Protein AF-A0A6N6M6N6-F1 (afdb_monomer)

Solvent-accessible surface area (backbone atoms only — not comparable to full-atom values): 15698 Å² total; per-residue (Å²): 110,62,44,38,28,37,41,68,73,50,73,47,96,69,63,76,87,79,34,55,70,65,87,57,41,25,40,33,85,88,80,72,39,62,30,36,56,47,68,86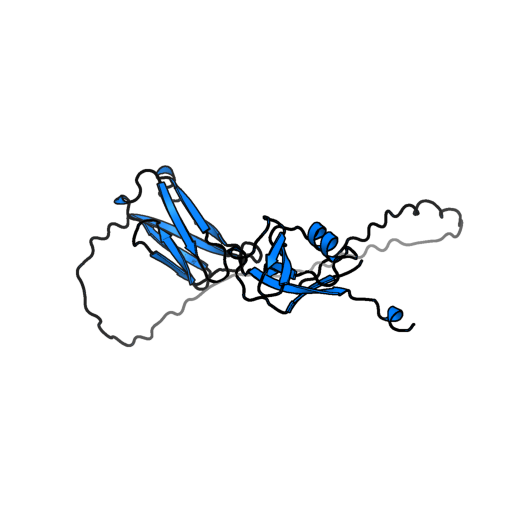,55,52,72,69,56,49,53,52,54,74,65,40,91,84,40,85,78,39,27,31,36,34,34,61,90,62,42,77,43,81,48,70,52,80,68,86,69,78,78,91,79,86,86,85,90,83,85,88,86,82,89,84,87,86,78,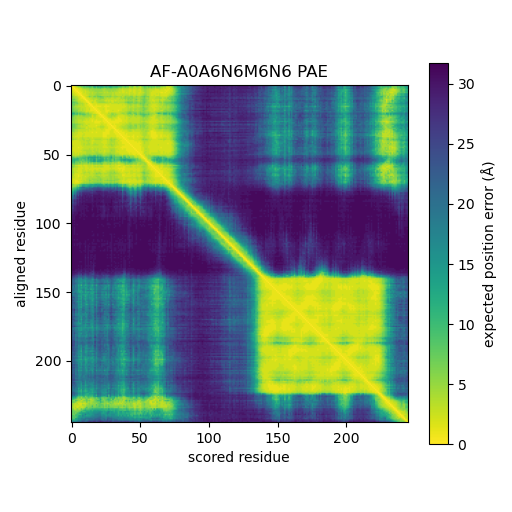90,78,92,78,87,79,77,86,85,86,75,89,87,78,89,84,85,88,83,89,81,88,82,87,80,88,88,89,85,82,92,78,91,77,83,87,72,77,87,71,81,80,60,63,74,40,71,52,42,30,38,30,22,34,63,82,83,64,46,57,41,42,64,26,38,35,32,41,66,100,58,89,50,67,46,49,21,41,80,77,3,38,34,68,46,70,38,40,58,91,68,49,72,66,52,45,42,41,35,37,46,42,92,54,35,49,72,46,76,49,76,48,48,46,86,53,62,76,60,91,63,67,55,72,44,72,39,47,77,49,42,78,47,39,20,33,50,42,75,51,68,75,74,62,80,78,75,74,74,126

pLDDT: mean 76.96, std 21.07, range [28.67, 98.56]

Sequence (245 aa):
MKKYRLKIGTPCNESWEKMTGGELERFCSRCSKSVTDFTGMTDQQIIKMITDERSKNICGKLSNNQLNRVYRRPDNKLSSSAFSKVLPGLLLLGATNELNAQETKTTDQEVVQSVYNHLKESKTDTSKIESDKPSQDTSKYIIEGKIIDSETQEPVGFANIWVKDTDIRNSSDIDGQYKIMIPDSIITDQITIRLAFVGYAPKSITLQASDFPLTSALTIKMTAQVQLLGEVEIIEKKPWWKFWK

Secondary structure (DSSP, 8-state):
--EE-EEEEEE--S-GGGSEE-SSEEEETTTTEEEEE-TT--HHHHHHHTTSTT-TT-EEEEEGGGSSS-EE----------SS------------------------------------------------------EEEEEEEEEEETTT--B-TT-EEEETTSS-EEE--TTSEEEEEEEGGG-SSEEEEEEE-TTB--EEEEEEGGGPSPSS---EEE-B--EEEEEEEE-----GGGS--

Organism: NCBI:txid1803916

Radius of gyration: 30.85 Å; Cα contacts (8 Å, |Δi|>4): 373; chains: 1; bounding box: 88×79×64 Å

Foldseek 3Di:
DWKKFKDFPFFDPDDPVPFDDDPQWTQDPVVRAIEGECDPPDLVVVVVQCPDPVNPWHWYWYAPVRHPDIRDDPPPPPPPDDPPDDDDDDDDDDDDDDDDDDDDDDDDDDDDDDDDDDDDDDDDDDDDDDDDDDDPPLFDAKAKAFEAAPPPRAGDFQKKKAKPPDPFIDTHHPRRIDMTTDGPVPQDFKIKMWIDDPQWDIDIDIDGPVCPNPPDHDYHHIYGHDIIIHIIDMDIDDDPVVVPD

Structure (mmCIF, N/CA/C/O backbone):
data_AF-A0A6N6M6N6-F1
#
_entry.id   AF-A0A6N6M6N6-F1
#
loop_
_atom_site.group_PDB
_atom_site.id
_atom_site.type_symbol
_atom_site.label_atom_id
_atom_site.label_alt_id
_atom_site.label_comp_id
_atom_site.label_asym_id
_atom_site.label_entity_id
_atom_site.label_seq_id
_atom_site.pdbx_PDB_ins_code
_atom_site.Cartn_x
_atom_site.Cartn_y
_atom_site.Cartn_z
_atom_site.occupancy
_atom_site.B_iso_or_equiv
_atom_site.auth_seq_id
_atom_site.auth_comp_id
_atom_site.auth_asym_id
_atom_site.auth_atom_id
_atom_site.pdbx_PDB_model_num
ATOM 1 N N . MET A 1 1 ? 24.878 12.954 -17.314 1.00 69.06 1 MET A N 1
ATOM 2 C CA . MET A 1 1 ? 23.987 12.210 -16.408 1.00 69.06 1 MET A CA 1
ATOM 3 C C . MET A 1 1 ? 23.239 11.177 -17.210 1.00 69.06 1 MET A C 1
ATOM 5 O O . MET A 1 1 ? 22.443 11.546 -18.074 1.00 69.06 1 MET A O 1
ATOM 9 N N . LYS A 1 2 ? 23.512 9.893 -16.964 1.00 79.12 2 LYS A N 1
ATOM 10 C CA . LYS A 1 2 ? 22.724 8.804 -17.556 1.00 79.12 2 LYS A CA 1
ATOM 11 C C . LYS A 1 2 ? 21.314 8.786 -16.951 1.00 79.12 2 LYS A C 1
ATOM 13 O O . LYS A 1 2 ? 21.146 9.031 -15.754 1.00 79.12 2 LYS A O 1
ATOM 18 N N . LYS A 1 3 ? 20.313 8.518 -17.793 1.00 86.25 3 LYS A N 1
ATOM 19 C CA . LYS A 1 3 ? 18.893 8.442 -17.427 1.00 86.25 3 LYS A CA 1
ATOM 20 C C . LYS A 1 3 ? 18.360 7.068 -17.814 1.00 86.25 3 LYS A C 1
ATOM 22 O O . LYS A 1 3 ? 18.509 6.683 -18.974 1.00 86.25 3 LYS A O 1
ATOM 27 N N . TYR A 1 4 ? 17.713 6.397 -16.869 1.00 88.25 4 TYR A N 1
ATOM 28 C CA . TYR A 1 4 ? 17.079 5.094 -17.070 1.00 88.25 4 TYR A CA 1
ATOM 29 C C . TYR A 1 4 ? 15.576 5.203 -16.811 1.00 88.25 4 TYR A C 1
ATOM 31 O O . TYR A 1 4 ? 15.133 6.058 -16.037 1.00 88.25 4 TYR A O 1
ATOM 39 N N . ARG A 1 5 ? 14.794 4.336 -17.451 1.00 88.50 5 ARG A N 1
ATOM 40 C CA . ARG A 1 5 ? 13.391 4.068 -17.112 1.00 88.50 5 ARG A CA 1
ATOM 41 C C . ARG A 1 5 ? 13.200 2.564 -17.044 1.00 88.50 5 ARG A C 1
ATOM 43 O O . ARG A 1 5 ? 13.756 1.870 -17.894 1.00 88.50 5 ARG A O 1
ATOM 50 N N . LEU A 1 6 ? 12.413 2.113 -16.074 1.00 86.44 6 LEU A N 1
ATOM 51 C CA . LEU A 1 6 ? 12.009 0.719 -15.937 1.00 86.44 6 LEU A CA 1
ATOM 52 C C . LEU A 1 6 ? 10.596 0.541 -16.481 1.00 86.44 6 LEU A C 1
ATOM 54 O O . LEU A 1 6 ? 9.714 1.363 -16.213 1.00 86.44 6 LEU A O 1
ATOM 58 N N . LYS A 1 7 ? 10.389 -0.535 -17.228 1.00 87.38 7 LYS A N 1
ATOM 59 C CA . LYS A 1 7 ? 9.074 -1.042 -17.621 1.00 87.38 7 LYS A CA 1
ATOM 60 C C . LYS A 1 7 ? 9.044 -2.546 -17.414 1.00 87.38 7 LYS A C 1
ATOM 62 O O . LYS A 1 7 ? 10.099 -3.166 -17.382 1.00 87.38 7 LYS A O 1
ATOM 67 N N . ILE A 1 8 ? 7.850 -3.119 -17.344 1.00 85.06 8 ILE A N 1
ATOM 68 C CA . ILE A 1 8 ? 7.672 -4.564 -17.472 1.00 85.06 8 ILE A CA 1
ATOM 69 C C . ILE A 1 8 ? 7.293 -4.852 -18.925 1.00 85.06 8 ILE A C 1
ATOM 71 O O . ILE A 1 8 ? 6.249 -4.391 -19.381 1.00 85.06 8 ILE A O 1
ATOM 75 N N . GLY A 1 9 ? 8.171 -5.553 -19.645 1.00 82.88 9 GLY A N 1
ATOM 76 C CA . GLY A 1 9 ? 7.945 -5.976 -21.030 1.00 82.88 9 GLY A CA 1
ATOM 77 C C . GLY A 1 9 ? 7.092 -7.241 -21.091 1.00 82.88 9 GLY A C 1
ATOM 78 O O . GLY A 1 9 ? 6.043 -7.258 -21.731 1.00 82.88 9 GLY A O 1
ATOM 79 N N . THR A 1 10 ? 7.495 -8.286 -20.356 1.00 83.81 10 THR A N 1
ATOM 80 C CA . THR A 1 10 ? 6.725 -9.534 -20.222 1.00 83.81 10 THR A CA 1
ATOM 81 C C . THR A 1 10 ? 6.202 -9.694 -18.784 1.00 83.81 10 THR A C 1
ATOM 83 O O . THR A 1 10 ? 6.985 -10.008 -17.883 1.00 83.81 10 THR A O 1
ATOM 86 N N . PRO A 1 11 ? 4.904 -9.437 -18.514 1.00 85.62 11 PRO A N 1
ATOM 87 C CA . PRO A 1 11 ? 4.332 -9.615 -17.181 1.00 85.62 11 PRO A CA 1
ATOM 88 C C . PRO A 1 11 ? 4.216 -11.100 -16.810 1.00 85.62 11 PRO A C 1
ATOM 90 O O . PRO A 1 11 ? 3.903 -11.948 -17.646 1.00 85.62 11 PRO A O 1
ATOM 93 N N . CYS A 1 12 ? 4.448 -11.410 -15.537 1.00 88.31 12 CYS A N 1
ATOM 94 C CA . CYS A 1 12 ? 4.354 -12.749 -14.967 1.00 88.31 12 CYS A CA 1
ATOM 95 C C . CYS A 1 12 ? 3.199 -12.804 -13.958 1.00 88.31 12 CYS A C 1
ATOM 97 O O . CYS A 1 12 ? 3.264 -12.186 -12.901 1.00 88.31 12 CYS A O 1
ATOM 99 N N . ASN A 1 13 ? 2.157 -13.579 -14.266 1.00 85.81 13 ASN A N 1
ATOM 100 C CA . ASN A 1 13 ? 0.934 -13.667 -13.454 1.00 85.81 13 ASN A CA 1
ATOM 101 C C . ASN A 1 13 ? 1.006 -14.728 -12.330 1.00 85.81 13 ASN A C 1
ATOM 103 O O . ASN A 1 13 ? -0.027 -15.239 -11.902 1.00 85.81 13 ASN A O 1
ATOM 107 N N . GLU A 1 14 ? 2.205 -15.109 -11.877 1.00 87.81 14 GLU A N 1
ATOM 108 C CA . GLU A 1 14 ? 2.380 -16.020 -10.734 1.00 87.81 14 GLU A CA 1
ATOM 109 C C . GLU A 1 14 ? 2.581 -15.236 -9.436 1.00 87.81 14 GLU A C 1
ATOM 111 O O . GLU A 1 14 ? 3.171 -14.161 -9.448 1.00 87.81 14 GLU A O 1
ATOM 116 N N . SER A 1 15 ? 2.131 -15.781 -8.306 1.00 87.62 15 SER A N 1
ATOM 117 C CA . SER A 1 15 ? 2.308 -15.125 -7.004 1.00 87.62 15 SER A CA 1
ATOM 118 C C . SER A 1 15 ? 3.741 -15.298 -6.477 1.00 87.62 15 SER A C 1
ATOM 120 O O . SER A 1 15 ? 4.331 -16.376 -6.571 1.00 87.62 15 SER A O 1
ATOM 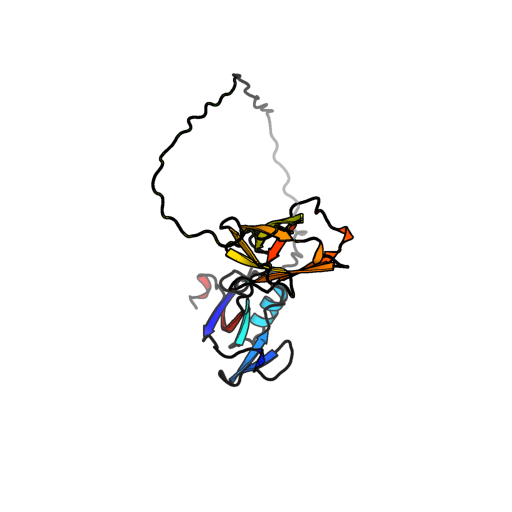122 N N . TRP A 1 16 ? 4.300 -14.231 -5.898 1.00 87.25 16 TRP A N 1
ATOM 123 C CA . TRP A 1 16 ? 5.647 -14.204 -5.304 1.00 87.25 16 TRP A CA 1
ATOM 124 C C . TRP A 1 16 ? 5.796 -15.201 -4.143 1.00 87.25 16 TRP A C 1
ATOM 126 O O . TRP A 1 16 ? 6.846 -15.814 -3.940 1.00 87.25 16 TRP A O 1
ATOM 136 N N . GLU A 1 17 ? 4.708 -15.410 -3.409 1.00 89.62 17 GLU A N 1
ATOM 137 C CA . GLU A 1 17 ? 4.586 -16.314 -2.268 1.00 89.62 17 GLU A CA 1
ATOM 138 C C . GLU A 1 17 ? 4.752 -17.785 -2.677 1.00 89.62 17 GLU A C 1
ATOM 140 O O . GLU A 1 17 ? 5.200 -18.591 -1.866 1.00 89.62 17 GLU A O 1
ATOM 145 N N . LYS A 1 18 ? 4.445 -18.125 -3.937 1.00 90.38 18 LYS A N 1
ATOM 146 C CA . LYS A 1 18 ? 4.604 -19.473 -4.512 1.00 90.38 18 LYS A CA 1
ATOM 147 C C . LYS A 1 18 ? 5.979 -19.718 -5.146 1.00 90.38 18 LYS A C 1
ATOM 149 O O . LYS A 1 18 ? 6.245 -20.829 -5.602 1.00 90.38 18 LYS A O 1
ATOM 154 N N . MET A 1 19 ? 6.834 -18.698 -5.227 1.00 92.44 19 MET A N 1
ATOM 155 C CA . MET A 1 19 ? 8.184 -18.814 -5.787 1.00 92.44 19 MET A CA 1
ATOM 156 C C . MET A 1 19 ? 9.166 -19.359 -4.742 1.00 92.44 19 MET A C 1
ATOM 158 O O . MET A 1 19 ? 9.058 -19.048 -3.556 1.00 92.44 19 MET A O 1
ATOM 162 N N . THR A 1 20 ? 10.155 -20.140 -5.176 1.00 93.12 20 THR A N 1
ATOM 163 C CA . THR A 1 20 ? 11.150 -20.764 -4.289 1.00 93.12 20 THR A CA 1
ATOM 164 C C . THR A 1 20 ? 12.423 -19.923 -4.214 1.00 93.12 20 THR A C 1
ATOM 166 O O . THR A 1 20 ? 12.980 -19.538 -5.237 1.00 93.12 20 THR A O 1
ATOM 169 N N . GLY A 1 21 ? 12.920 -19.624 -3.012 1.00 92.81 21 GLY A N 1
ATOM 170 C CA . GLY A 1 21 ? 14.155 -18.854 -2.839 1.00 92.81 21 GLY A CA 1
ATOM 171 C C . GLY A 1 21 ? 14.197 -18.072 -1.532 1.00 92.81 21 GLY A C 1
ATOM 172 O O . GLY A 1 21 ? 13.564 -18.460 -0.552 1.00 92.81 21 GLY A O 1
ATOM 173 N N . GLY A 1 22 ? 14.958 -16.978 -1.528 1.00 89.00 22 GLY A N 1
ATOM 174 C CA . GLY A 1 22 ? 15.124 -16.100 -0.372 1.00 89.00 22 GLY A CA 1
ATOM 175 C C . GLY A 1 22 ? 14.109 -14.956 -0.322 1.00 89.00 22 GLY A C 1
ATOM 176 O O . GLY A 1 22 ? 13.058 -14.975 -0.966 1.00 89.00 22 GLY A O 1
ATOM 177 N N . GLU A 1 23 ? 14.436 -13.927 0.457 1.00 84.56 23 GLU A N 1
ATOM 178 C CA . GLU A 1 23 ? 13.637 -12.697 0.547 1.00 84.56 23 GLU A CA 1
ATOM 179 C C . GLU A 1 23 ? 13.925 -11.727 -0.606 1.00 84.56 23 GLU A C 1
ATOM 181 O O . GLU A 1 23 ? 13.011 -11.087 -1.109 1.00 84.56 23 GLU A O 1
ATOM 186 N N . LEU A 1 24 ? 15.185 -11.644 -1.051 1.00 86.56 24 LEU A N 1
ATOM 187 C CA . LEU A 1 24 ? 15.625 -10.706 -2.091 1.00 86.56 24 LEU A CA 1
ATOM 188 C C . LEU A 1 24 ? 15.471 -11.251 -3.519 1.00 86.56 24 LEU A C 1
ATOM 190 O O . LEU A 1 24 ? 15.292 -10.482 -4.461 1.00 86.56 24 LEU A O 1
ATOM 194 N N . GLU A 1 25 ? 15.571 -12.569 -3.692 1.00 90.81 25 GLU A N 1
ATOM 195 C CA . GLU A 1 25 ? 15.510 -13.237 -4.993 1.00 90.81 25 GLU A CA 1
ATOM 196 C C . GLU A 1 25 ? 14.805 -14.590 -4.861 1.00 90.81 25 GLU A C 1
ATOM 198 O O . GLU A 1 25 ? 15.106 -15.374 -3.953 1.00 90.81 25 GLU A O 1
ATOM 203 N N . ARG A 1 26 ? 13.875 -14.866 -5.781 1.00 93.88 26 ARG A N 1
ATOM 204 C CA . ARG A 1 26 ? 13.149 -16.138 -5.871 1.00 93.88 26 ARG A CA 1
ATOM 205 C C . ARG A 1 26 ? 13.071 -16.631 -7.306 1.00 93.88 26 ARG A C 1
ATOM 207 O O . ARG A 1 26 ? 12.906 -15.845 -8.232 1.00 93.88 26 ARG A O 1
ATOM 214 N N . PHE A 1 27 ? 13.132 -17.940 -7.497 1.00 93.75 27 PHE A N 1
ATOM 215 C CA . PHE A 1 27 ? 12.926 -18.571 -8.790 1.00 93.75 27 PHE A CA 1
ATOM 216 C C . PHE A 1 27 ? 11.430 -18.754 -9.073 1.00 93.75 27 PHE A C 1
ATOM 218 O O . PHE A 1 27 ? 10.704 -19.396 -8.308 1.00 93.75 27 PHE A O 1
ATOM 225 N N . CYS A 1 28 ? 10.964 -18.210 -10.197 1.00 92.94 28 CYS A N 1
ATOM 226 C CA . CYS A 1 28 ? 9.599 -18.406 -10.667 1.00 92.94 28 CYS A CA 1
ATOM 227 C C . CYS A 1 28 ? 9.532 -19.576 -11.654 1.00 92.94 28 CYS A C 1
ATOM 229 O O . CYS A 1 28 ? 10.059 -19.495 -12.762 1.00 92.94 28 CYS A O 1
ATOM 231 N N . SER A 1 29 ? 8.800 -20.632 -11.296 1.00 91.12 29 SER A N 1
ATOM 232 C CA . SER A 1 29 ? 8.591 -21.809 -12.152 1.00 91.12 29 SER A CA 1
ATOM 233 C C . SER A 1 29 ? 7.755 -21.542 -13.412 1.00 91.12 29 SER A C 1
ATOM 235 O O . SER A 1 29 ? 7.821 -22.330 -14.349 1.00 91.12 29 SER A O 1
ATOM 237 N N . ARG A 1 30 ? 6.978 -20.446 -13.471 1.00 90.69 30 ARG A N 1
ATOM 238 C CA . ARG A 1 30 ? 6.154 -20.101 -14.649 1.00 90.69 30 ARG A CA 1
ATOM 239 C C . ARG A 1 30 ? 6.945 -19.452 -15.773 1.00 90.69 30 ARG A C 1
ATOM 241 O O . ARG A 1 30 ? 6.752 -19.817 -16.925 1.00 90.69 30 ARG A O 1
ATOM 248 N N . CYS A 1 31 ? 7.795 -18.477 -15.450 1.00 87.12 31 CYS A N 1
ATOM 249 C CA . CYS A 1 31 ? 8.635 -17.803 -16.442 1.00 87.12 31 CYS A CA 1
ATOM 250 C C . CYS A 1 31 ? 10.064 -18.365 -16.508 1.00 87.12 31 CYS A C 1
ATOM 252 O O . CYS A 1 31 ? 10.836 -17.933 -17.360 1.00 87.12 31 CYS A O 1
ATOM 254 N N . SER A 1 32 ? 10.410 -19.315 -15.630 1.00 90.12 32 SER A N 1
ATOM 255 C CA . SER A 1 32 ? 11.735 -19.943 -15.508 1.00 90.12 32 SER A CA 1
ATOM 256 C C . SER A 1 32 ? 12.881 -18.939 -15.330 1.00 90.12 32 SER A C 1
ATOM 258 O O . SER A 1 32 ? 13.989 -19.149 -15.823 1.00 90.12 32 SER A O 1
ATOM 260 N N . LYS A 1 33 ? 12.616 -17.832 -14.624 1.00 88.94 33 LYS A N 1
ATOM 261 C CA . LYS A 1 33 ? 13.586 -16.768 -14.322 1.00 88.94 33 LYS A CA 1
ATOM 262 C C . LYS A 1 33 ? 13.716 -16.571 -12.811 1.00 88.94 33 LYS A C 1
ATOM 264 O O . LYS A 1 33 ? 12.730 -16.682 -12.077 1.00 88.94 33 LYS A O 1
ATOM 269 N N . SER A 1 34 ? 14.918 -16.205 -12.370 1.00 89.75 34 SER A N 1
ATOM 270 C CA . SER A 1 34 ? 15.114 -15.528 -11.086 1.00 89.75 34 SER A CA 1
ATOM 271 C C . SER A 1 34 ? 14.411 -14.176 -11.109 1.00 89.75 34 SER A C 1
ATOM 273 O O . SER A 1 34 ? 14.604 -13.388 -12.037 1.00 89.75 34 SER A O 1
ATOM 275 N N . VAL A 1 35 ? 13.607 -13.915 -10.085 1.00 92.25 35 VAL A N 1
ATOM 276 C CA . VAL A 1 35 ? 12.866 -12.676 -9.873 1.00 92.25 35 VAL A CA 1
ATOM 277 C C . VAL A 1 35 ? 13.453 -11.970 -8.654 1.00 92.25 35 VAL A C 1
ATOM 279 O O . VAL A 1 35 ? 13.435 -12.515 -7.551 1.00 92.25 35 VAL A O 1
ATOM 282 N N . THR A 1 36 ? 13.980 -10.762 -8.847 1.00 91.62 36 THR A N 1
ATOM 283 C CA . THR A 1 36 ? 14.539 -9.926 -7.772 1.00 91.62 36 THR A CA 1
ATOM 284 C C . THR A 1 36 ? 13.467 -9.003 -7.192 1.00 91.62 36 THR A C 1
ATOM 286 O O . THR A 1 36 ? 12.700 -8.397 -7.944 1.00 91.62 36 THR A O 1
ATOM 289 N N . ASP A 1 37 ? 13.417 -8.848 -5.867 1.00 91.69 37 ASP A N 1
ATOM 290 C CA . ASP A 1 37 ? 12.518 -7.891 -5.219 1.00 91.69 37 ASP A CA 1
ATOM 291 C C . ASP A 1 37 ? 13.118 -6.484 -5.185 1.00 91.69 37 ASP A C 1
ATOM 293 O O . ASP A 1 37 ? 14.066 -6.205 -4.452 1.00 91.69 37 ASP A O 1
ATOM 297 N N . PHE A 1 38 ? 12.546 -5.577 -5.977 1.00 90.44 38 PHE A N 1
ATOM 298 C CA . PHE A 1 38 ? 12.936 -4.171 -5.998 1.00 90.44 38 PHE A CA 1
ATOM 299 C C . PHE A 1 38 ? 12.113 -3.315 -5.034 1.00 90.44 38 PHE A C 1
ATOM 301 O O . PHE A 1 38 ? 12.510 -2.182 -4.777 1.00 90.44 38 PHE A O 1
ATOM 308 N N . THR A 1 39 ? 10.998 -3.809 -4.481 1.00 87.19 39 THR A N 1
ATOM 309 C CA . THR A 1 39 ? 9.992 -2.963 -3.799 1.00 87.19 39 THR A CA 1
ATOM 310 C C . THR A 1 39 ? 10.529 -2.185 -2.592 1.00 87.19 39 THR A C 1
ATOM 312 O O . THR A 1 39 ? 10.061 -1.081 -2.334 1.00 87.19 39 THR A O 1
ATOM 315 N N . GLY A 1 40 ? 11.555 -2.699 -1.902 1.00 85.19 40 GLY A N 1
ATOM 316 C CA . GLY A 1 40 ? 12.249 -2.007 -0.805 1.00 85.19 40 GLY A CA 1
ATOM 317 C C . GLY A 1 40 ? 13.538 -1.259 -1.187 1.00 85.19 40 GLY A C 1
ATOM 318 O O . GLY A 1 40 ? 14.218 -0.738 -0.306 1.00 85.19 40 GLY A O 1
ATOM 319 N N . MET A 1 41 ? 13.934 -1.229 -2.465 1.00 88.50 41 MET A N 1
ATOM 320 C CA . MET A 1 41 ? 15.216 -0.651 -2.891 1.00 88.50 41 MET A CA 1
ATOM 321 C C . MET A 1 41 ? 15.154 0.862 -3.144 1.00 88.50 41 MET A C 1
ATOM 323 O O . MET A 1 41 ? 14.247 1.381 -3.793 1.00 88.50 41 MET A O 1
ATOM 327 N N . THR A 1 42 ? 16.213 1.563 -2.734 1.00 89.06 42 THR A N 1
ATOM 328 C CA . THR A 1 42 ? 16.463 2.963 -3.113 1.00 89.06 42 THR A CA 1
ATOM 329 C C . THR A 1 42 ? 16.830 3.101 -4.594 1.00 89.06 42 THR A C 1
ATOM 331 O O . THR A 1 42 ? 17.410 2.195 -5.195 1.00 89.06 42 THR A O 1
ATOM 334 N N . ASP A 1 43 ? 16.619 4.289 -5.170 1.00 87.88 43 ASP A N 1
ATOM 335 C CA . ASP A 1 43 ? 17.042 4.626 -6.539 1.00 87.88 43 ASP A CA 1
ATOM 336 C C . ASP A 1 43 ? 18.509 4.275 -6.831 1.00 87.88 43 ASP A C 1
ATOM 338 O O . ASP A 1 43 ? 18.828 3.831 -7.932 1.00 87.88 43 ASP A O 1
ATOM 342 N N . GLN A 1 44 ? 19.412 4.444 -5.859 1.00 87.88 44 GLN A N 1
ATOM 343 C CA . GLN A 1 44 ? 20.829 4.116 -6.027 1.00 87.88 44 GLN A CA 1
ATOM 344 C C . GLN A 1 44 ? 21.070 2.603 -6.114 1.00 87.88 44 GLN A C 1
ATOM 346 O O . GLN A 1 44 ? 21.860 2.163 -6.952 1.00 87.88 44 GLN A O 1
ATOM 351 N N . GLN A 1 45 ? 20.378 1.806 -5.293 1.00 90.00 45 GLN A N 1
ATOM 352 C CA . GLN A 1 45 ? 20.435 0.341 -5.344 1.00 90.00 45 GLN A CA 1
ATOM 353 C C . GLN A 1 45 ? 19.822 -0.185 -6.647 1.00 90.00 45 GLN A C 1
ATOM 355 O O . GLN A 1 45 ? 20.462 -0.980 -7.331 1.00 90.00 45 GLN A O 1
ATOM 360 N N . ILE A 1 46 ? 18.657 0.336 -7.047 1.00 90.75 46 ILE A N 1
ATOM 361 C CA . ILE A 1 46 ? 18.006 0.007 -8.324 1.00 90.75 46 ILE A CA 1
ATOM 362 C C . ILE A 1 46 ? 18.954 0.311 -9.492 1.00 90.75 46 ILE A C 1
ATOM 364 O O . ILE A 1 46 ? 19.244 -0.577 -10.290 1.00 90.75 46 ILE A O 1
ATOM 368 N N . ILE A 1 47 ? 19.515 1.528 -9.559 1.00 89.75 47 ILE A N 1
ATOM 369 C CA . ILE A 1 47 ? 20.491 1.917 -10.591 1.00 89.75 47 ILE A CA 1
ATOM 370 C C . ILE A 1 47 ? 21.713 0.988 -10.585 1.00 89.75 47 ILE A C 1
ATOM 372 O O . ILE A 1 47 ? 22.220 0.657 -11.655 1.00 89.75 47 ILE A O 1
ATOM 376 N N . LYS A 1 48 ? 22.209 0.571 -9.413 1.00 89.44 48 LYS A N 1
ATOM 377 C CA . LYS A 1 48 ? 23.342 -0.358 -9.310 1.00 89.44 48 LYS A CA 1
ATOM 378 C C . LYS A 1 48 ? 23.000 -1.720 -9.924 1.00 89.44 48 LYS A C 1
ATOM 380 O O . LYS A 1 48 ? 23.778 -2.192 -10.743 1.00 89.44 48 LYS A O 1
ATOM 385 N N . MET A 1 49 ? 21.841 -2.296 -9.594 1.00 88.50 49 MET A N 1
ATOM 386 C CA . MET A 1 49 ? 21.402 -3.594 -10.128 1.00 88.50 49 MET A CA 1
ATOM 387 C C . MET A 1 49 ? 21.191 -3.559 -11.650 1.00 88.50 49 MET A C 1
ATOM 389 O O . MET A 1 49 ? 21.737 -4.392 -12.365 1.00 88.50 49 MET A O 1
ATOM 393 N N . ILE A 1 50 ? 20.466 -2.562 -12.170 1.00 86.88 50 ILE A N 1
ATOM 394 C CA . ILE A 1 50 ? 20.139 -2.455 -13.610 1.00 86.88 50 ILE A CA 1
ATOM 395 C C . ILE A 1 50 ? 21.311 -1.980 -14.489 1.00 86.88 50 ILE A C 1
ATOM 397 O O . ILE A 1 50 ? 21.138 -1.786 -15.691 1.00 86.88 50 ILE A O 1
ATOM 401 N N . THR A 1 51 ? 22.477 -1.696 -13.897 1.00 85.12 51 THR A N 1
ATOM 402 C CA . THR A 1 51 ? 23.697 -1.320 -14.636 1.00 85.12 51 THR A CA 1
ATOM 403 C C . THR A 1 51 ? 24.852 -2.301 -14.446 1.00 85.12 51 THR A C 1
ATOM 405 O O . THR A 1 51 ? 25.944 -2.036 -14.946 1.00 85.12 51 THR A O 1
ATOM 408 N N . ASP A 1 52 ? 24.624 -3.428 -13.766 1.00 82.06 52 ASP A N 1
ATOM 409 C CA . ASP A 1 52 ? 25.527 -4.580 -13.796 1.00 82.06 52 ASP A CA 1
ATOM 410 C C . ASP A 1 52 ? 25.459 -5.230 -15.188 1.00 82.06 52 ASP A C 1
ATOM 412 O O . ASP A 1 52 ? 24.378 -5.418 -15.736 1.00 82.06 52 ASP A O 1
ATOM 416 N N . GLU A 1 53 ? 26.586 -5.596 -15.795 1.00 70.62 53 GLU A N 1
ATOM 417 C CA . GLU A 1 53 ? 26.586 -6.153 -17.159 1.00 70.62 53 GLU A CA 1
ATOM 418 C C . GLU A 1 53 ? 25.878 -7.518 -17.263 1.00 70.62 53 GLU A C 1
ATOM 420 O O . GLU A 1 53 ? 25.484 -7.936 -18.358 1.00 70.62 53 GLU A O 1
ATOM 425 N N . ARG A 1 54 ? 25.653 -8.181 -16.119 1.00 70.38 54 ARG A N 1
ATOM 426 C CA . ARG A 1 54 ? 24.857 -9.410 -15.985 1.00 70.38 54 ARG A CA 1
ATOM 427 C C . ARG A 1 54 ? 23.344 -9.158 -16.040 1.00 70.38 54 ARG A C 1
ATOM 429 O O . ARG A 1 54 ? 22.584 -10.104 -16.216 1.00 70.38 54 ARG A O 1
ATOM 436 N N . SER A 1 55 ? 22.883 -7.907 -15.953 1.00 66.94 55 SER A N 1
ATOM 437 C CA . SER A 1 55 ? 21.466 -7.538 -15.804 1.00 66.94 55 SER A CA 1
ATOM 438 C C . SER A 1 55 ? 20.608 -7.642 -17.077 1.00 66.94 55 SER A C 1
ATOM 440 O O . SER A 1 55 ? 19.506 -7.093 -17.111 1.00 66.94 55 SER A O 1
ATOM 442 N N . LYS A 1 56 ? 21.097 -8.272 -18.155 1.00 65.06 56 LYS A N 1
ATOM 443 C CA . LYS A 1 56 ? 20.519 -8.115 -19.506 1.00 65.06 56 LYS A CA 1
ATOM 444 C C . LYS A 1 56 ? 19.074 -8.603 -19.673 1.00 65.06 56 LYS A C 1
ATOM 446 O O . LYS A 1 56 ? 18.434 -8.127 -20.598 1.00 65.06 56 LYS A O 1
ATOM 451 N N . ASN A 1 57 ? 18.575 -9.484 -18.800 1.00 71.88 57 ASN A N 1
ATOM 452 C CA . ASN A 1 57 ? 17.183 -9.963 -18.780 1.00 71.88 57 ASN A CA 1
ATOM 453 C C . ASN A 1 57 ? 16.687 -10.172 -17.329 1.00 71.88 57 ASN A C 1
ATOM 455 O O . ASN A 1 57 ? 16.293 -11.277 -16.951 1.00 71.88 57 ASN A O 1
ATOM 459 N N . ILE A 1 58 ? 16.776 -9.147 -16.470 1.00 82.88 58 ILE A N 1
ATOM 460 C CA . ILE A 1 58 ? 16.271 -9.241 -15.085 1.00 82.88 58 ILE A CA 1
ATOM 461 C C . ILE A 1 58 ? 14.745 -9.402 -15.085 1.00 82.88 58 ILE A C 1
ATOM 463 O O . ILE A 1 58 ? 14.035 -8.595 -15.681 1.00 82.88 58 ILE A O 1
ATOM 467 N N . CYS A 1 59 ? 14.231 -10.388 -14.346 1.00 89.00 59 CYS A N 1
ATOM 468 C CA . CYS A 1 59 ? 12.838 -10.401 -13.905 1.00 89.00 59 CYS A CA 1
ATOM 469 C C . CYS A 1 59 ? 12.752 -9.720 -12.532 1.00 89.00 59 CYS A C 1
ATOM 471 O O . CYS A 1 59 ? 13.613 -9.933 -11.677 1.00 89.00 59 CYS A O 1
ATOM 473 N N . GLY A 1 60 ? 11.743 -8.882 -12.312 1.00 89.50 60 GLY A N 1
ATOM 474 C CA . GLY A 1 60 ? 11.623 -8.086 -11.095 1.00 89.50 60 GLY A CA 1
ATOM 475 C C . GLY A 1 60 ? 10.218 -8.079 -10.514 1.00 89.50 60 GLY A C 1
ATOM 476 O O . GLY A 1 60 ? 9.233 -8.129 -11.248 1.00 89.50 60 GLY A O 1
ATOM 477 N N . LYS A 1 61 ? 10.149 -7.966 -9.188 1.00 90.75 61 LYS A N 1
ATOM 478 C CA . LYS A 1 61 ? 8.973 -7.540 -8.427 1.00 90.75 61 LYS A CA 1
ATOM 479 C C . LYS A 1 61 ? 9.131 -6.051 -8.139 1.00 90.75 61 LYS A C 1
ATOM 481 O O . LYS A 1 61 ? 10.024 -5.670 -7.384 1.00 90.75 61 LYS A O 1
ATOM 486 N N . LEU A 1 62 ? 8.307 -5.215 -8.766 1.00 89.62 62 LEU A N 1
ATOM 487 C CA . LEU A 1 62 ? 8.361 -3.755 -8.641 1.00 89.62 62 LEU A CA 1
ATOM 488 C C . LEU A 1 62 ? 7.030 -3.204 -8.142 1.00 89.62 62 LEU A C 1
ATOM 490 O O . LEU A 1 62 ? 5.971 -3.766 -8.416 1.00 89.62 62 LEU A O 1
ATOM 494 N N . SER A 1 63 ? 7.077 -2.075 -7.444 1.00 85.69 63 SER A N 1
ATOM 495 C CA . SER A 1 63 ? 5.891 -1.281 -7.119 1.00 85.69 63 SER A CA 1
ATOM 496 C C . SER A 1 63 ? 5.567 -0.296 -8.251 1.00 85.69 63 SER A C 1
ATOM 498 O O . SER A 1 63 ? 6.460 0.133 -8.984 1.00 85.69 63 SER A O 1
ATOM 500 N N . ASN A 1 64 ? 4.299 0.102 -8.406 1.00 79.62 64 ASN A N 1
ATOM 501 C CA . ASN A 1 64 ? 3.880 1.043 -9.462 1.00 79.62 64 ASN A CA 1
ATOM 502 C C . ASN A 1 64 ? 4.718 2.337 -9.508 1.00 79.62 64 ASN A C 1
ATOM 504 O O . ASN A 1 64 ? 5.098 2.783 -10.590 1.00 79.62 64 ASN A O 1
ATOM 508 N N . ASN A 1 65 ? 5.068 2.901 -8.348 1.00 79.75 65 ASN A N 1
ATOM 509 C CA . ASN A 1 65 ? 5.915 4.093 -8.228 1.00 79.75 65 ASN A CA 1
ATOM 510 C C . ASN A 1 65 ? 7.360 3.900 -8.750 1.00 79.75 65 ASN A C 1
ATOM 512 O O . ASN A 1 65 ? 8.074 4.881 -8.942 1.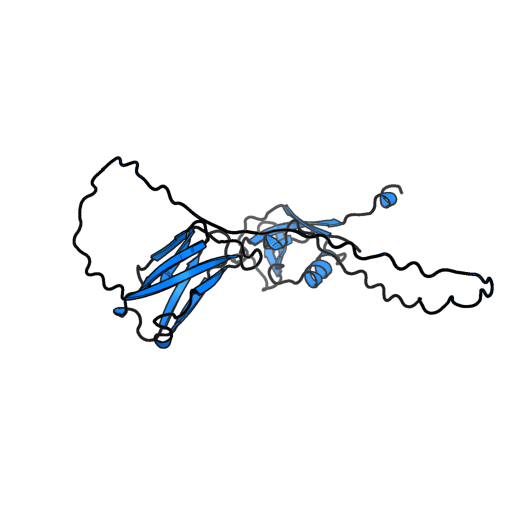00 79.75 65 ASN A O 1
ATOM 516 N N . GLN A 1 66 ? 7.822 2.670 -8.999 1.00 85.69 66 GLN A N 1
ATOM 517 C CA . GLN A 1 66 ? 9.136 2.365 -9.587 1.00 85.69 66 GLN A CA 1
ATOM 518 C C . GLN A 1 66 ? 9.092 2.273 -11.122 1.00 85.69 66 GLN A C 1
ATOM 520 O O . GLN A 1 66 ? 10.123 2.369 -11.792 1.00 85.69 66 GLN A O 1
ATOM 525 N N . LEU A 1 67 ? 7.906 2.123 -11.710 1.00 85.75 67 LEU A N 1
ATOM 526 C CA . LEU A 1 67 ? 7.734 1.940 -13.148 1.00 85.75 67 LEU A CA 1
ATOM 527 C C . LEU A 1 67 ? 7.543 3.275 -13.874 1.00 85.75 67 LEU A C 1
ATOM 529 O O . LEU A 1 67 ? 7.083 4.265 -13.314 1.00 85.75 67 LEU A O 1
ATOM 533 N N . ASN A 1 68 ? 7.925 3.311 -15.152 1.00 83.06 68 ASN A N 1
ATOM 534 C CA . ASN A 1 68 ? 7.785 4.437 -16.088 1.00 83.06 68 ASN A CA 1
ATOM 535 C C . ASN A 1 68 ? 8.452 5.782 -15.692 1.00 83.06 68 ASN A C 1
ATOM 537 O 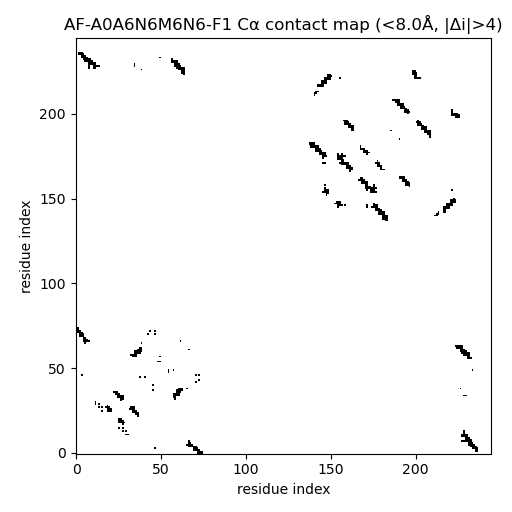O . ASN A 1 68 ? 8.570 6.673 -16.545 1.00 83.06 68 ASN A O 1
ATOM 541 N N . ARG A 1 69 ? 8.978 5.933 -14.468 1.00 85.25 69 ARG A N 1
ATOM 542 C CA . ARG A 1 69 ? 9.697 7.131 -14.002 1.00 85.25 69 ARG A CA 1
ATOM 543 C C . ARG A 1 69 ? 11.175 7.163 -14.402 1.00 85.25 69 ARG A C 1
ATOM 545 O O . ARG A 1 69 ? 11.748 6.182 -14.869 1.00 85.25 69 ARG A O 1
ATOM 552 N N . VAL A 1 70 ? 11.795 8.340 -14.261 1.00 86.31 70 VAL A N 1
ATOM 553 C CA . VAL A 1 70 ? 13.192 8.594 -14.660 1.00 86.31 70 VAL A CA 1
ATOM 554 C C . VAL A 1 70 ? 14.141 8.476 -13.471 1.00 86.31 70 VAL A C 1
ATOM 556 O O . VAL A 1 70 ? 14.217 9.378 -12.637 1.00 86.31 70 VAL A O 1
ATOM 559 N N . TYR A 1 71 ? 14.950 7.424 -13.484 1.00 87.69 71 TYR A N 1
ATOM 560 C CA . TYR A 1 71 ? 16.087 7.246 -12.589 1.00 87.69 71 TYR A CA 1
ATOM 561 C C . TYR A 1 71 ? 17.284 8.056 -13.093 1.00 87.69 71 TYR A C 1
ATOM 563 O O . TYR A 1 71 ? 17.650 7.986 -14.272 1.00 87.69 71 TYR A O 1
ATOM 571 N N . ARG A 1 72 ? 17.907 8.836 -12.203 1.00 86.56 72 ARG A N 1
ATOM 572 C CA . ARG A 1 72 ? 19.088 9.660 -12.505 1.00 86.56 72 ARG A CA 1
ATOM 573 C C . ARG A 1 72 ? 20.287 9.119 -11.737 1.00 86.56 72 ARG A C 1
ATOM 575 O O . ARG A 1 72 ? 20.321 9.219 -10.516 1.00 86.56 72 ARG A O 1
ATOM 582 N N . ARG A 1 73 ? 21.304 8.616 -12.443 1.00 79.25 73 ARG A N 1
ATOM 583 C CA . ARG A 1 73 ? 22.613 8.383 -11.817 1.00 79.25 73 ARG A CA 1
ATOM 584 C C . ARG A 1 73 ? 23.312 9.745 -11.711 1.00 79.25 73 ARG A C 1
ATOM 586 O O . ARG A 1 73 ? 23.481 10.377 -12.761 1.00 79.25 73 ARG A O 1
ATOM 593 N N . PRO A 1 74 ? 23.680 10.230 -10.510 1.00 68.44 74 PRO A N 1
ATOM 594 C CA . PRO A 1 74 ? 24.536 11.403 -10.411 1.00 68.44 74 PRO A CA 1
ATOM 595 C C . PRO A 1 74 ? 25.849 11.088 -11.129 1.00 68.44 74 PRO A C 1
ATOM 597 O O . PRO A 1 74 ? 26.434 10.024 -10.918 1.00 68.44 74 PRO A O 1
ATOM 600 N N . ASP A 1 75 ? 26.291 11.981 -12.016 1.00 67.38 75 ASP A N 1
ATOM 601 C CA . ASP A 1 75 ? 27.627 11.850 -12.589 1.00 67.38 75 ASP A CA 1
ATOM 602 C C . ASP A 1 75 ? 28.613 12.164 -11.462 1.00 67.38 75 ASP A C 1
ATOM 604 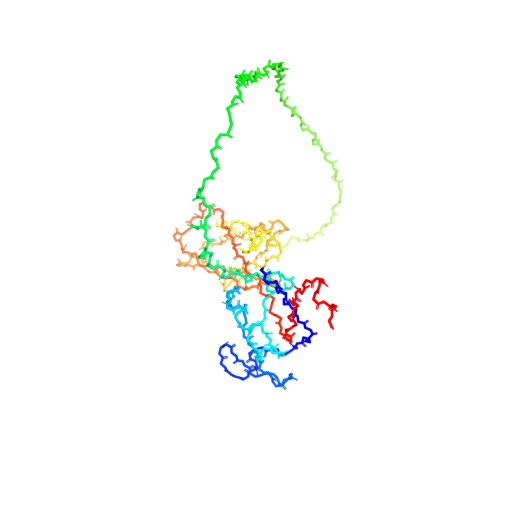O O . ASP A 1 75 ? 28.729 13.316 -11.047 1.00 67.38 75 ASP A O 1
ATOM 608 N N . ASN A 1 76 ? 29.341 11.160 -10.980 1.00 58.78 76 ASN A N 1
ATOM 609 C CA . ASN A 1 76 ? 30.426 11.321 -10.016 1.00 58.78 76 ASN A CA 1
ATOM 610 C C . ASN A 1 76 ? 31.673 11.929 -10.684 1.00 58.78 76 ASN A C 1
ATOM 612 O O . ASN A 1 76 ? 32.772 11.382 -10.621 1.00 58.78 76 ASN A O 1
ATOM 616 N N . LYS A 1 77 ? 31.499 13.087 -11.329 1.00 50.25 77 LYS A N 1
ATOM 617 C CA . LYS A 1 77 ? 32.600 13.971 -11.696 1.00 50.25 77 LYS A CA 1
ATOM 618 C C . LYS A 1 77 ? 33.063 14.689 -10.433 1.00 50.25 77 LYS A C 1
ATOM 620 O O . LYS A 1 77 ? 32.592 15.784 -10.139 1.00 50.25 77 LYS A O 1
ATOM 625 N N . LEU A 1 78 ? 34.016 14.093 -9.714 1.00 51.25 78 LEU A N 1
ATOM 626 C CA . LEU A 1 78 ? 34.903 14.902 -8.884 1.00 51.25 78 LEU A CA 1
ATOM 627 C C . LEU A 1 78 ? 35.633 15.861 -9.830 1.00 51.25 78 LEU A C 1
ATOM 629 O O . LEU A 1 78 ? 36.468 15.450 -10.633 1.00 51.25 78 LEU A O 1
ATOM 633 N N . SER A 1 79 ? 35.252 17.136 -9.786 1.00 49.84 79 SER A N 1
ATOM 634 C CA . SER A 1 79 ? 35.803 18.180 -10.647 1.00 49.84 79 SER A CA 1
ATOM 635 C C . SER A 1 79 ? 37.158 18.656 -10.117 1.00 49.84 79 SER A C 1
ATOM 637 O O . SER A 1 79 ? 37.300 19.794 -9.675 1.00 49.84 79 SER A O 1
ATOM 639 N N . SER A 1 80 ? 38.172 17.789 -10.155 1.00 53.84 80 SER A N 1
ATOM 640 C CA . SER A 1 80 ? 39.534 18.094 -9.696 1.00 53.84 80 SER A CA 1
ATOM 641 C C . SER A 1 80 ? 40.362 18.864 -10.741 1.00 53.84 80 SER A C 1
ATOM 643 O O . SER A 1 80 ? 41.487 18.480 -11.050 1.00 53.84 80 SER A O 1
ATOM 645 N N . SER A 1 81 ? 39.800 19.929 -11.327 1.00 54.03 81 SER A N 1
ATOM 646 C CA . SER A 1 81 ? 40.548 20.890 -12.154 1.00 54.03 81 SER A CA 1
ATOM 647 C C . SER A 1 81 ? 39.778 22.206 -12.327 1.00 54.03 81 SER A C 1
ATOM 649 O O . SER A 1 81 ? 39.123 22.441 -13.341 1.00 54.03 81 SER A O 1
ATOM 651 N N . ALA A 1 82 ? 39.833 23.060 -11.303 1.00 57.03 82 ALA A N 1
ATOM 652 C CA . ALA A 1 82 ? 39.327 24.438 -11.348 1.00 57.03 82 ALA A CA 1
ATOM 653 C C . ALA A 1 82 ? 40.281 25.439 -10.658 1.00 57.03 82 ALA A C 1
ATOM 655 O O . ALA A 1 82 ? 39.860 26.511 -10.243 1.00 57.03 82 ALA A O 1
ATOM 656 N N . PHE A 1 83 ? 41.568 25.085 -10.528 1.00 49.81 83 PHE A N 1
ATOM 657 C CA . PHE A 1 83 ? 42.590 25.897 -9.845 1.00 49.81 83 PHE A CA 1
ATOM 658 C C . PHE A 1 83 ? 43.836 26.197 -10.698 1.00 49.81 83 PHE A C 1
ATOM 660 O O . PHE A 1 83 ? 44.875 26.596 -10.182 1.00 49.81 83 PHE A O 1
ATOM 667 N N . SER A 1 84 ? 43.740 26.051 -12.022 1.00 54.03 84 SER A N 1
ATOM 668 C CA . SER A 1 84 ? 44.810 26.426 -12.952 1.00 54.03 84 SER A CA 1
ATOM 669 C C . SER A 1 84 ? 44.255 27.096 -14.213 1.00 54.03 84 SER A C 1
ATOM 671 O O . SER A 1 84 ? 44.027 26.424 -15.217 1.00 54.03 84 SER A O 1
ATOM 673 N N . LYS A 1 85 ? 44.030 28.425 -14.134 1.00 53.44 85 LYS A N 1
ATOM 674 C CA . LYS A 1 85 ? 44.091 29.436 -15.232 1.00 53.44 85 LYS A CA 1
ATOM 675 C C . LYS A 1 85 ? 43.536 30.820 -14.819 1.00 53.44 85 LYS A C 1
ATOM 677 O O . LYS A 1 85 ? 42.558 31.307 -15.370 1.00 53.44 85 LYS A O 1
ATOM 682 N N . VAL A 1 86 ? 44.209 31.473 -13.874 1.00 56.47 86 VAL A N 1
ATOM 683 C CA . VAL A 1 86 ? 44.224 32.940 -13.667 1.00 56.47 86 VAL A CA 1
ATOM 684 C C . VAL A 1 86 ? 45.610 33.200 -13.065 1.00 56.47 86 VAL A C 1
ATOM 686 O O . VAL A 1 86 ? 45.954 32.523 -12.104 1.00 56.47 86 VAL A O 1
ATOM 689 N N . LEU A 1 87 ? 46.547 33.956 -13.640 1.00 52.06 87 LEU A N 1
ATOM 690 C CA . LEU A 1 87 ? 46.590 35.322 -14.206 1.00 52.06 87 LEU A CA 1
ATOM 691 C C . LEU A 1 87 ? 47.713 35.335 -15.306 1.00 52.06 87 LEU A C 1
ATOM 693 O O . LEU A 1 87 ? 48.379 34.305 -15.439 1.00 52.06 87 LEU A O 1
ATOM 697 N N . PRO A 1 88 ? 48.028 36.428 -16.048 1.00 51.12 88 PRO A N 1
ATOM 698 C CA . PRO A 1 88 ? 47.459 37.772 -15.979 1.00 51.12 88 PRO A CA 1
ATOM 699 C C . PRO A 1 88 ? 47.027 38.406 -17.320 1.00 51.12 88 PRO A C 1
ATOM 701 O O . PRO A 1 88 ? 47.623 38.191 -18.370 1.00 51.12 88 PRO A O 1
ATOM 704 N N . GLY A 1 89 ? 46.036 39.295 -17.237 1.00 48.16 89 GLY A N 1
ATOM 705 C CA . GLY A 1 89 ? 45.688 40.265 -18.277 1.00 48.16 89 GLY A CA 1
ATOM 706 C C . GLY A 1 89 ? 45.419 41.613 -17.615 1.00 48.16 89 GLY A C 1
ATOM 707 O O . GLY A 1 89 ? 44.312 41.856 -17.143 1.00 48.16 89 GLY A O 1
ATOM 708 N N . LEU A 1 90 ? 46.457 42.441 -17.492 1.00 57.56 90 LEU A N 1
ATOM 709 C CA . LEU A 1 90 ? 46.352 43.796 -16.948 1.00 57.56 90 LEU A CA 1
ATOM 710 C C . LEU A 1 90 ? 45.842 44.769 -18.030 1.00 57.56 90 LEU A C 1
ATOM 712 O O . LEU A 1 90 ? 46.075 44.532 -19.211 1.00 57.56 90 LEU A O 1
ATOM 716 N N . LEU A 1 91 ? 45.284 45.904 -17.588 1.00 51.91 91 LEU A N 1
ATOM 717 C CA . LEU A 1 91 ? 44.997 47.127 -18.363 1.00 51.91 91 LEU A CA 1
ATOM 718 C C . LEU A 1 91 ? 43.870 47.054 -19.415 1.00 51.91 91 LEU A C 1
ATOM 720 O O . LEU A 1 91 ? 44.069 46.623 -20.545 1.00 51.91 91 LEU A O 1
ATOM 724 N N . LEU A 1 92 ? 42.744 47.707 -19.107 1.00 48.56 92 LEU A N 1
ATOM 725 C CA . LEU A 1 92 ? 42.522 49.091 -19.558 1.00 48.56 92 LEU A CA 1
ATOM 726 C C . LEU A 1 92 ? 41.486 49.802 -18.667 1.00 48.56 92 LEU A C 1
ATOM 728 O O . LEU A 1 92 ? 40.620 49.169 -18.069 1.00 48.56 92 LEU A O 1
ATOM 732 N N . LEU A 1 93 ? 41.650 51.118 -18.520 1.00 51.59 93 LEU A N 1
ATOM 733 C CA . LEU A 1 93 ? 40.905 51.979 -17.595 1.00 51.59 93 LEU A CA 1
ATOM 734 C C . LEU A 1 93 ? 39.704 52.657 -18.268 1.00 51.59 93 LEU A C 1
ATOM 736 O O . LEU A 1 93 ? 39.770 53.013 -19.442 1.00 51.59 93 LEU A O 1
ATOM 740 N N . GLY A 1 94 ? 38.701 52.976 -17.446 1.00 42.88 94 GLY A N 1
ATOM 741 C CA . GLY A 1 94 ? 37.742 54.060 -17.665 1.00 42.88 94 GLY A CA 1
ATOM 742 C C . GLY A 1 94 ? 36.291 53.613 -17.867 1.00 42.88 94 GLY A C 1
ATOM 743 O O . GLY A 1 94 ? 36.030 52.577 -18.460 1.00 42.88 94 GLY A O 1
ATOM 744 N N . ALA A 1 95 ? 35.279 54.360 -17.439 1.00 40.69 95 ALA A N 1
ATOM 745 C CA . ALA A 1 95 ? 35.185 55.520 -16.550 1.00 40.69 95 ALA A CA 1
ATOM 746 C C . ALA A 1 95 ? 33.682 55.862 -16.475 1.00 40.69 95 ALA A C 1
ATOM 748 O O . ALA A 1 95 ? 33.047 55.902 -17.527 1.00 40.69 95 ALA A O 1
ATOM 749 N N . THR A 1 96 ? 33.154 56.216 -15.295 1.00 47.12 96 THR A N 1
ATOM 750 C CA . THR A 1 96 ? 31.792 56.787 -15.102 1.00 47.12 96 THR A CA 1
ATOM 751 C C . THR A 1 96 ? 30.614 55.830 -15.427 1.00 47.12 96 THR A C 1
ATOM 753 O O . THR A 1 96 ? 30.790 54.857 -16.149 1.00 47.12 96 THR A O 1
ATOM 756 N N . ASN A 1 97 ? 29.387 55.970 -14.912 1.00 45.12 97 ASN A N 1
ATOM 757 C CA . ASN A 1 97 ? 28.796 56.877 -13.915 1.00 45.12 97 ASN A CA 1
ATOM 758 C C . ASN A 1 97 ? 27.873 56.067 -12.984 1.00 45.12 97 ASN A C 1
ATOM 760 O O . ASN A 1 97 ? 27.395 54.995 -13.355 1.00 45.12 97 ASN A O 1
ATOM 764 N N . GLU A 1 98 ? 27.556 56.616 -11.812 1.00 51.62 98 GLU A N 1
ATOM 765 C CA . GLU A 1 98 ? 26.420 56.151 -11.010 1.00 51.62 98 GLU A CA 1
ATOM 766 C C . GLU A 1 98 ? 25.109 56.372 -11.782 1.00 51.62 98 GLU A C 1
ATOM 768 O O . GLU A 1 98 ? 24.854 57.471 -12.275 1.00 51.62 98 GLU A O 1
ATOM 773 N N . LEU A 1 99 ? 24.251 55.350 -11.860 1.00 41.38 99 LEU A N 1
ATOM 774 C CA . LEU A 1 99 ? 22.867 55.499 -12.313 1.00 41.38 99 LEU A CA 1
ATOM 775 C C . LEU A 1 99 ? 21.925 54.900 -11.273 1.00 41.38 99 LEU A C 1
ATOM 777 O O . LEU A 1 99 ? 21.620 53.709 -11.261 1.00 41.38 99 LEU A O 1
ATOM 781 N N . ASN A 1 100 ? 21.483 55.783 -10.385 1.00 49.50 100 ASN A N 1
ATOM 782 C CA . ASN A 1 100 ? 20.448 55.538 -9.397 1.00 49.50 100 ASN A CA 1
ATOM 783 C C . ASN A 1 100 ? 19.087 55.448 -10.117 1.00 49.50 100 ASN A C 1
ATOM 785 O O . ASN A 1 100 ? 18.537 56.466 -10.540 1.00 49.50 100 ASN A O 1
ATOM 789 N N . ALA A 1 101 ? 18.579 54.230 -10.328 1.00 38.59 101 ALA A N 1
ATOM 790 C CA . ALA A 1 101 ? 17.292 53.995 -10.979 1.00 38.59 101 ALA A CA 1
ATOM 791 C C . ALA A 1 101 ? 16.162 54.051 -9.939 1.00 38.59 101 ALA A C 1
ATOM 793 O O . ALA A 1 101 ? 16.094 53.224 -9.033 1.00 38.59 101 ALA A O 1
ATOM 794 N N . GLN A 1 102 ? 15.309 55.067 -10.064 1.00 40.19 102 GLN A N 1
ATOM 795 C CA . GLN A 1 102 ? 14.344 55.475 -9.044 1.00 40.19 102 GLN A CA 1
ATOM 796 C C . GLN A 1 102 ? 13.230 54.446 -8.797 1.00 40.19 102 GLN A C 1
ATOM 798 O O . GLN A 1 102 ? 12.689 53.852 -9.729 1.00 40.19 102 GLN A O 1
ATOM 803 N N . GLU A 1 103 ? 12.825 54.317 -7.531 1.00 48.72 103 GLU A N 1
ATOM 804 C CA . GLU A 1 103 ? 11.541 53.719 -7.163 1.00 48.72 103 GLU A CA 1
ATOM 805 C C . GLU A 1 103 ? 10.388 54.595 -7.675 1.00 48.72 103 GLU A C 1
ATOM 807 O O . GLU A 1 103 ? 10.299 55.774 -7.323 1.00 48.72 103 GLU A O 1
ATOM 812 N N . THR A 1 104 ? 9.452 54.017 -8.430 1.00 36.16 104 THR A N 1
ATOM 813 C CA . THR A 1 104 ? 8.202 54.700 -8.792 1.00 36.16 104 THR A CA 1
ATOM 814 C C . THR A 1 104 ? 7.072 54.218 -7.888 1.00 36.16 104 THR A C 1
ATOM 816 O O . THR A 1 104 ? 6.535 53.127 -8.074 1.00 36.16 104 THR A O 1
ATOM 819 N N . LYS A 1 105 ? 6.691 55.051 -6.914 1.00 40.97 105 LYS A N 1
ATOM 820 C CA . LYS A 1 105 ? 5.444 54.903 -6.149 1.00 40.97 105 LYS A CA 1
ATOM 821 C C . LYS A 1 105 ? 4.298 55.634 -6.843 1.00 40.97 105 LYS A C 1
ATOM 823 O O . LYS A 1 105 ? 4.418 56.829 -7.102 1.00 40.97 105 LYS A O 1
ATOM 828 N N . THR A 1 106 ? 3.161 54.969 -7.011 1.00 34.50 106 THR A N 1
ATOM 829 C CA . THR A 1 106 ? 1.799 55.545 -6.907 1.00 34.50 106 THR A CA 1
ATOM 830 C C . THR A 1 106 ? 0.879 54.324 -6.662 1.00 34.50 106 THR A C 1
ATOM 832 O O . THR A 1 106 ? 0.996 53.355 -7.405 1.00 34.50 106 THR A O 1
ATOM 835 N N . THR A 1 107 ? 0.148 54.157 -5.548 1.00 35.03 107 THR A N 1
ATOM 836 C CA . THR A 1 107 ? -0.939 55.011 -5.010 1.00 35.03 107 THR A CA 1
ATOM 837 C C . THR A 1 107 ? -2.067 55.104 -6.054 1.00 35.03 107 THR A C 1
ATOM 839 O O . THR A 1 107 ? -1.796 55.548 -7.160 1.00 35.03 107 THR A O 1
ATOM 842 N N . ASP A 1 108 ? -3.329 54.709 -5.863 1.00 36.44 108 ASP A N 1
ATOM 843 C CA . ASP A 1 108 ? -4.073 54.057 -4.760 1.00 36.44 108 ASP A CA 1
ATOM 844 C C . ASP A 1 108 ? -5.399 53.465 -5.366 1.00 36.44 108 ASP A C 1
ATOM 846 O O . ASP A 1 108 ? -5.534 53.502 -6.590 1.00 36.44 108 ASP A O 1
ATOM 850 N N . GLN A 1 109 ? -6.411 52.867 -4.704 1.00 38.59 109 GLN A N 1
ATOM 851 C CA . GLN A 1 109 ? -6.806 52.713 -3.286 1.00 38.59 109 GLN A CA 1
ATOM 852 C C . GLN A 1 109 ? -7.735 51.463 -3.101 1.00 38.59 109 GLN A C 1
ATOM 854 O O . GLN A 1 109 ? -8.226 50.904 -4.077 1.00 38.59 109 GLN A O 1
ATOM 859 N N . GLU A 1 110 ? -7.938 51.019 -1.849 1.00 39.69 110 GLU A N 1
ATOM 860 C CA . GLU A 1 110 ? -9.211 50.725 -1.115 1.00 39.69 110 GLU A CA 1
ATOM 861 C C . GLU A 1 110 ? -10.574 50.519 -1.875 1.00 39.69 110 GLU A C 1
ATOM 863 O O . GLU A 1 110 ? -10.801 51.130 -2.908 1.00 39.69 110 GLU A O 1
ATOM 868 N N . VAL A 1 111 ? -11.609 49.762 -1.421 1.00 35.16 111 VAL A N 1
ATOM 869 C CA . VAL A 1 111 ? -11.939 49.139 -0.106 1.00 35.16 111 VAL A CA 1
ATOM 870 C C . VAL A 1 111 ? -13.119 48.110 -0.202 1.00 35.16 111 VAL A C 1
ATOM 872 O O . VAL A 1 111 ? -14.068 48.327 -0.942 1.00 35.16 111 VAL A O 1
ATOM 875 N N . VAL A 1 112 ? -13.064 47.018 0.590 1.00 35.53 112 VAL A N 1
ATOM 876 C CA . VAL A 1 112 ? -14.163 46.335 1.360 1.00 35.53 112 VAL A CA 1
ATOM 877 C C . VAL A 1 112 ? -15.441 45.750 0.679 1.00 35.53 112 VAL A C 1
ATOM 879 O O . VAL A 1 112 ? -16.407 46.448 0.411 1.00 35.53 112 VAL A O 1
ATOM 882 N N . GLN A 1 113 ? -15.495 44.401 0.667 1.00 35.16 113 GLN A N 1
ATOM 883 C CA . GLN A 1 113 ? -16.469 43.509 1.366 1.00 35.16 113 GLN A CA 1
ATOM 884 C C . GLN A 1 113 ? -17.962 43.343 0.952 1.00 35.16 113 GLN A C 1
ATOM 886 O O . GLN A 1 113 ? -18.646 44.240 0.478 1.00 35.16 113 GLN A O 1
ATOM 891 N N . SER A 1 114 ? -18.479 42.169 1.363 1.00 40.28 114 SER A N 1
ATOM 892 C CA . SER A 1 114 ? -19.871 41.655 1.433 1.00 40.28 114 SER A CA 1
ATOM 893 C C . SER A 1 114 ? -20.384 40.980 0.149 1.00 40.28 114 SER A C 1
ATOM 895 O O . SER A 1 114 ? -20.341 41.555 -0.926 1.00 40.28 114 SER A O 1
ATOM 897 N N . VAL A 1 115 ? -20.693 39.674 0.128 1.00 34.47 115 VAL A N 1
ATOM 898 C CA . VAL A 1 115 ? -21.649 38.873 0.931 1.00 34.47 115 VAL A CA 1
ATOM 899 C C . VAL A 1 115 ? -23.098 39.280 0.676 1.00 34.47 115 VAL A C 1
ATOM 901 O O . VAL A 1 115 ? -23.590 40.211 1.299 1.00 34.47 115 VAL A O 1
ATOM 904 N N . TYR A 1 116 ? -23.814 38.463 -0.105 1.00 31.88 116 TYR A N 1
ATOM 905 C CA . TYR A 1 116 ? -25.139 38.005 0.315 1.00 31.88 116 TYR A CA 1
ATOM 906 C C . TYR A 1 116 ? -25.446 36.590 -0.180 1.00 31.88 116 TYR A C 1
ATOM 908 O O . TYR A 1 116 ? -25.124 36.211 -1.303 1.00 31.88 116 TYR A O 1
ATOM 916 N N . ASN A 1 117 ? -26.088 35.812 0.691 1.00 34.22 117 ASN A N 1
ATOM 917 C CA . ASN A 1 117 ? -26.624 34.494 0.371 1.00 34.22 117 ASN A CA 1
ATOM 918 C C . ASN A 1 117 ? -27.906 34.625 -0.461 1.00 34.22 117 ASN A C 1
ATOM 920 O O . ASN A 1 117 ? -28.764 35.453 -0.139 1.00 34.22 117 ASN A O 1
ATOM 924 N N . HIS A 1 118 ? -28.133 33.701 -1.395 1.00 39.56 118 HIS A N 1
ATOM 925 C CA . HIS A 1 118 ? -29.498 33.350 -1.784 1.00 39.56 118 HIS A CA 1
ATOM 926 C C . HIS A 1 118 ? -29.707 31.835 -1.792 1.00 39.56 118 HIS A C 1
ATOM 928 O O . HIS A 1 118 ? -29.386 31.119 -2.735 1.00 39.56 118 HIS A O 1
ATOM 934 N N . LEU A 1 119 ? -30.255 31.364 -0.673 1.00 38.03 119 LEU A N 1
ATOM 935 C CA . LEU A 1 119 ? -30.924 30.077 -0.556 1.00 38.03 119 LEU A CA 1
ATOM 936 C C . LEU A 1 119 ? -32.266 30.174 -1.296 1.00 38.03 119 LEU A C 1
ATOM 938 O O . LEU A 1 119 ? -33.008 31.119 -1.030 1.00 38.03 119 LEU A O 1
ATOM 942 N N . LYS A 1 120 ? -32.647 29.156 -2.077 1.00 33.91 120 LYS A N 1
ATOM 943 C CA . LYS A 1 120 ? -33.664 28.180 -1.630 1.00 33.91 120 LYS A CA 1
ATOM 944 C C . LYS A 1 120 ? -34.107 27.181 -2.708 1.00 33.91 120 LYS A C 1
ATOM 946 O O . LYS A 1 120 ? -34.323 27.531 -3.856 1.00 33.91 120 LYS A O 1
ATOM 951 N N . GLU A 1 121 ? -34.344 25.967 -2.211 1.00 35.28 121 GLU A N 1
ATOM 952 C CA . GLU A 1 121 ? -35.439 25.048 -2.563 1.00 35.28 121 GLU A CA 1
ATOM 953 C C . GLU A 1 121 ? -35.631 24.616 -4.029 1.00 35.28 121 GLU A C 1
ATOM 955 O O . GLU A 1 121 ? -36.225 25.310 -4.845 1.00 35.28 121 GLU A O 1
ATOM 960 N N . SER A 1 122 ? -35.364 23.329 -4.268 1.00 38.84 122 SER A N 1
ATOM 961 C CA . SER A 1 122 ? -36.355 22.481 -4.934 1.00 38.84 122 SER A CA 1
ATOM 962 C C . SER A 1 122 ? -36.592 21.226 -4.091 1.00 38.84 122 SER A C 1
ATOM 964 O O . SER A 1 122 ? -35.643 20.627 -3.582 1.00 38.84 122 SER A O 1
ATOM 966 N N . LYS A 1 123 ? -37.864 20.867 -3.900 1.00 37.72 123 LYS A N 1
ATOM 967 C CA . LYS A 1 123 ? -38.322 19.651 -3.219 1.00 37.72 123 LYS A CA 1
ATOM 968 C C . LYS A 1 123 ? -39.064 18.797 -4.240 1.00 37.72 123 LYS A C 1
ATOM 970 O O . LYS A 1 123 ? -40.061 19.290 -4.752 1.00 37.72 123 LYS A O 1
ATOM 975 N N . THR A 1 124 ? -38.632 17.553 -4.427 1.00 28.67 124 THR A N 1
ATOM 976 C CA . THR A 1 124 ? -39.417 16.327 -4.707 1.00 28.67 124 THR A CA 1
ATOM 977 C C . THR A 1 124 ? -38.409 15.189 -4.986 1.00 28.67 124 THR A C 1
ATOM 979 O O . THR A 1 124 ? -37.287 15.457 -5.401 1.00 28.67 124 THR A O 1
ATOM 982 N N . ASP A 1 125 ? -38.683 13.911 -4.722 1.00 34.94 125 ASP A N 1
ATOM 983 C CA . ASP A 1 125 ? -39.932 13.328 -4.234 1.00 34.94 125 ASP A CA 1
ATOM 984 C C . ASP A 1 125 ? -39.717 12.209 -3.205 1.00 34.94 125 ASP A C 1
ATOM 986 O O . ASP A 1 125 ? -38.623 11.671 -3.040 1.00 34.94 125 ASP A O 1
ATOM 990 N N . THR A 1 126 ? -40.790 11.874 -2.492 1.00 32.94 126 THR A N 1
ATOM 991 C CA . THR A 1 126 ? -40.782 10.867 -1.424 1.00 32.94 126 THR A CA 1
ATOM 992 C C . THR A 1 126 ? -40.944 9.460 -1.992 1.00 32.94 126 THR A C 1
ATOM 994 O O . THR A 1 126 ? -41.962 9.165 -2.611 1.00 32.94 126 THR A O 1
ATOM 997 N N . SER A 1 127 ? -40.033 8.543 -1.654 1.00 38.97 127 SER A N 1
ATOM 998 C CA . SER A 1 127 ? -40.365 7.115 -1.610 1.00 38.97 127 SER A CA 1
ATOM 999 C C . SER A 1 127 ? -40.023 6.547 -0.241 1.00 38.97 127 SER A C 1
ATOM 1001 O O . SER A 1 127 ? -38.922 6.733 0.275 1.00 38.97 127 SER A O 1
ATOM 1003 N N . LYS A 1 128 ? -41.015 5.901 0.369 1.00 40.59 128 LYS A N 1
ATOM 1004 C CA . LYS A 1 128 ? -40.927 5.308 1.701 1.00 40.59 128 LYS A CA 1
ATOM 1005 C C . LYS A 1 128 ? -40.129 4.008 1.616 1.00 40.59 128 LYS A C 1
ATOM 1007 O O . LYS A 1 128 ? -40.444 3.166 0.782 1.00 40.59 128 LYS A O 1
ATOM 1012 N N . ILE A 1 129 ? -39.191 3.813 2.536 1.00 43.78 129 ILE A N 1
ATOM 1013 C CA . ILE A 1 129 ? -38.778 2.478 2.981 1.00 43.78 129 ILE A CA 1
ATOM 1014 C C . ILE A 1 129 ? -38.999 2.436 4.495 1.00 43.78 129 ILE A C 1
ATOM 1016 O O . ILE A 1 129 ? -38.893 3.456 5.178 1.00 43.78 129 ILE A O 1
ATOM 1020 N N . GLU A 1 130 ? -39.461 1.286 4.969 1.00 44.66 130 GLU A N 1
ATOM 1021 C CA . GLU A 1 130 ? -40.149 1.139 6.248 1.00 44.66 130 GLU A CA 1
ATOM 1022 C C . GLU A 1 130 ? -39.215 1.192 7.462 1.00 44.66 130 GLU A C 1
ATOM 1024 O O . GLU A 1 130 ? -38.007 0.972 7.382 1.00 44.66 130 GLU A O 1
ATOM 1029 N N . SER A 1 131 ? -39.805 1.540 8.604 1.00 43.16 131 SER A N 1
ATOM 1030 C CA . SER A 1 131 ? -39.096 1.749 9.862 1.00 43.16 131 SER A CA 1
ATOM 1031 C C . SER A 1 131 ? -38.931 0.437 10.623 1.00 43.16 131 SER A C 1
ATOM 1033 O O . SER A 1 131 ? -39.841 0.019 11.341 1.00 43.16 131 SER A O 1
ATOM 1035 N N . ASP A 1 132 ? -37.750 -0.170 10.532 1.00 44.41 132 ASP A N 1
ATOM 1036 C CA . ASP A 1 132 ? -37.317 -1.121 11.555 1.00 44.41 132 ASP A CA 1
ATOM 1037 C C . ASP A 1 132 ? -36.978 -0.399 12.874 1.00 44.41 132 ASP A C 1
ATOM 1039 O O . ASP A 1 132 ? -36.718 0.806 12.909 1.00 44.41 132 ASP A O 1
ATOM 1043 N N . LYS A 1 133 ? -37.065 -1.152 13.978 1.00 44.59 133 LYS A N 1
ATOM 1044 C CA . LYS A 1 133 ? -37.022 -0.685 15.380 1.00 44.59 133 LYS A CA 1
ATOM 1045 C C . LYS A 1 133 ? -35.970 0.397 15.689 1.00 44.59 133 LYS A C 1
ATOM 1047 O O . LYS A 1 133 ? -34.864 0.338 15.157 1.00 44.59 133 LYS A O 1
ATOM 1052 N N . PRO A 1 134 ? -36.226 1.268 16.691 1.00 42.88 134 PRO A N 1
ATOM 1053 C CA . PRO A 1 134 ? -35.190 2.140 17.231 1.00 42.88 134 PRO A CA 1
ATOM 1054 C C . PRO A 1 134 ? -34.063 1.292 17.834 1.00 42.88 134 PRO A C 1
ATOM 1056 O O . PRO A 1 134 ? -34.212 0.708 18.911 1.00 42.88 134 PRO A O 1
ATOM 1059 N N . SER A 1 135 ? -32.922 1.233 17.148 1.00 45.41 135 SER A N 1
ATOM 1060 C CA . SER A 1 135 ? -31.673 0.808 17.767 1.00 45.41 135 SER A CA 1
ATOM 1061 C C . SER A 1 135 ? -31.368 1.782 18.898 1.00 45.41 135 SER A C 1
ATOM 1063 O O . SER A 1 135 ? -31.322 2.992 18.665 1.00 45.41 135 SER A O 1
ATOM 1065 N N . GLN A 1 136 ? -31.155 1.275 20.112 1.00 47.66 136 GLN A N 1
ATOM 1066 C CA . GLN A 1 136 ? -30.597 2.097 21.179 1.00 47.66 136 GLN A CA 1
ATOM 1067 C C . GLN A 1 136 ? -29.206 2.543 20.730 1.00 47.66 136 GLN A C 1
ATOM 1069 O O . GLN A 1 136 ? -28.296 1.720 20.619 1.00 47.66 136 GLN A O 1
ATOM 1074 N N . ASP A 1 137 ? -29.077 3.827 20.398 1.00 52.28 137 ASP A N 1
ATOM 1075 C CA . ASP A 1 137 ? -27.827 4.389 19.909 1.00 52.28 137 ASP A CA 1
ATOM 1076 C C . ASP A 1 137 ? -26.826 4.446 21.065 1.00 52.28 137 ASP A C 1
ATOM 1078 O O . ASP A 1 137 ? -26.897 5.296 21.951 1.00 52.28 137 ASP A O 1
ATOM 1082 N N . THR A 1 138 ? -25.934 3.459 21.086 1.00 71.12 138 THR A N 1
ATOM 1083 C CA . THR A 1 138 ? -24.860 3.319 22.077 1.00 71.12 138 THR A CA 1
ATOM 1084 C C . THR A 1 138 ? -23.577 4.019 21.626 1.00 71.12 138 THR A C 1
ATOM 1086 O O . THR A 1 138 ? -22.558 3.937 22.309 1.00 71.12 138 THR A O 1
ATOM 1089 N N . SER A 1 139 ? -23.608 4.721 20.488 1.00 78.12 139 SER A N 1
ATOM 1090 C CA . SER A 1 139 ? -22.478 5.472 19.945 1.00 78.12 139 SER A CA 1
ATOM 1091 C C . SER A 1 139 ? -22.126 6.654 20.848 1.00 78.12 139 SER A C 1
ATOM 1093 O O . SER A 1 139 ? -22.947 7.543 21.060 1.00 78.12 139 SER A O 1
ATOM 1095 N N . LYS A 1 140 ? -20.889 6.705 21.353 1.00 86.94 140 LYS A N 1
ATOM 1096 C CA . LYS A 1 140 ? -20.451 7.765 22.279 1.00 86.94 140 LYS A CA 1
ATOM 1097 C C . LYS A 1 140 ? -19.278 8.579 21.755 1.00 86.94 140 LYS A C 1
ATOM 1099 O O . LYS A 1 140 ? -19.238 9.792 21.941 1.00 86.94 140 LYS A O 1
ATOM 1104 N N . TYR A 1 141 ? -18.324 7.920 21.106 1.00 93.25 141 TYR A N 1
ATOM 1105 C CA . TYR A 1 141 ? -17.125 8.555 20.579 1.00 93.25 141 TYR A CA 1
ATOM 1106 C C . TYR A 1 141 ? -17.172 8.633 19.057 1.00 93.25 141 TYR A C 1
ATOM 1108 O O . TYR A 1 141 ? -17.693 7.749 18.377 1.00 93.25 141 TYR A O 1
ATOM 1116 N N . ILE A 1 142 ? -16.596 9.703 18.522 1.00 93.69 142 ILE A N 1
ATOM 1117 C CA . ILE A 1 142 ? -16.454 9.939 17.089 1.00 93.69 142 ILE A CA 1
ATOM 1118 C C . ILE A 1 142 ? -14.964 9.929 16.771 1.00 93.69 142 ILE A C 1
ATOM 1120 O O . ILE A 1 142 ? -14.180 10.603 17.435 1.00 93.69 142 ILE A O 1
ATOM 1124 N N . ILE A 1 143 ? -14.587 9.182 15.738 1.00 95.62 143 ILE A N 1
ATOM 1125 C CA . ILE A 1 143 ? -13.258 9.239 15.135 1.00 95.62 143 ILE A CA 1
ATOM 1126 C C . ILE A 1 143 ? -13.440 9.759 13.718 1.00 95.62 143 ILE A C 1
ATOM 1128 O O . ILE A 1 143 ? -14.070 9.105 12.887 1.00 95.62 143 ILE A O 1
ATOM 1132 N N . GLU A 1 144 ? -12.889 10.932 13.443 1.00 96.62 144 GLU A N 1
ATOM 1133 C CA . GLU A 1 144 ? -12.947 11.574 12.133 1.00 96.62 144 GLU A CA 1
ATOM 1134 C C . GLU A 1 144 ? -11.558 12.014 11.669 1.00 96.62 144 GLU A C 1
ATOM 1136 O O . GLU A 1 144 ? -10.629 12.163 12.469 1.00 96.62 144 GLU A O 1
ATOM 1141 N N . GLY A 1 145 ? -11.395 12.159 10.358 1.00 97.62 145 GLY A N 1
ATOM 1142 C CA . GLY A 1 145 ? -10.097 12.425 9.756 1.00 97.62 145 GLY A CA 1
ATOM 1143 C C . GLY A 1 145 ? -10.108 12.330 8.239 1.00 97.62 145 GLY A C 1
ATOM 1144 O O . GLY A 1 145 ? -11.165 12.335 7.609 1.00 97.62 145 GLY A O 1
ATOM 1145 N N . LYS A 1 146 ? -8.913 12.240 7.651 1.00 98.12 146 LYS A N 1
ATOM 1146 C CA . LYS A 1 146 ? -8.713 12.137 6.200 1.00 98.12 146 LYS A CA 1
ATOM 1147 C C . LYS A 1 146 ? -7.703 11.043 5.873 1.00 98.12 146 LYS A C 1
ATOM 1149 O O . LYS A 1 146 ? -6.668 10.932 6.529 1.00 98.12 146 LYS A O 1
ATOM 1154 N N . ILE A 1 147 ? -7.996 10.256 4.847 1.00 98.25 147 ILE A N 1
ATOM 1155 C CA . ILE A 1 147 ? -7.112 9.237 4.288 1.00 98.25 147 ILE A CA 1
ATOM 1156 C C . ILE A 1 147 ? -6.458 9.815 3.035 1.00 98.25 147 ILE A C 1
ATOM 1158 O O . ILE A 1 147 ? -7.145 10.327 2.148 1.00 98.25 147 ILE A O 1
ATOM 1162 N N . ILE A 1 148 ? -5.131 9.738 2.969 1.00 97.75 148 ILE A N 1
ATOM 1163 C CA . ILE A 1 148 ? -4.331 10.231 1.843 1.00 97.75 148 ILE A CA 1
ATOM 1164 C C . ILE A 1 148 ? -3.286 9.205 1.406 1.00 97.75 148 ILE A C 1
ATOM 1166 O O . ILE A 1 148 ? -2.831 8.380 2.207 1.00 97.75 148 ILE A O 1
ATOM 1170 N N . ASP A 1 149 ? -2.872 9.281 0.145 1.00 95.56 149 ASP A N 1
ATOM 1171 C CA . ASP A 1 149 ? -1.728 8.530 -0.359 1.00 95.56 149 ASP A CA 1
ATOM 1172 C C . ASP A 1 149 ? -0.437 9.046 0.303 1.00 95.56 149 ASP A C 1
ATOM 1174 O O . ASP A 1 149 ? -0.215 10.251 0.464 1.00 95.56 149 ASP A O 1
ATOM 1178 N N . SER A 1 150 ? 0.426 8.127 0.736 1.00 93.25 150 SER A N 1
ATOM 1179 C CA . SER A 1 150 ? 1.646 8.460 1.471 1.00 93.25 150 SER A CA 1
ATOM 1180 C C . SER A 1 150 ? 2.693 9.200 0.637 1.00 93.25 150 SER A C 1
ATOM 1182 O O . SER A 1 150 ? 3.541 9.868 1.227 1.00 93.25 150 SER A O 1
ATOM 1184 N N . GLU A 1 151 ? 2.637 9.095 -0.691 1.00 85.12 151 GLU A N 1
ATOM 1185 C CA . GLU A 1 151 ? 3.570 9.695 -1.646 1.00 85.12 151 GLU A CA 1
ATOM 1186 C C . GLU A 1 151 ? 2.981 10.950 -2.298 1.00 85.12 151 GLU A C 1
ATOM 1188 O O . GLU A 1 151 ? 3.586 12.017 -2.199 1.00 85.12 151 GLU A O 1
ATOM 1193 N N . THR A 1 152 ? 1.796 10.864 -2.914 1.00 88.56 152 THR A N 1
ATOM 1194 C CA . THR A 1 152 ? 1.198 11.997 -3.648 1.00 88.56 152 THR A CA 1
ATOM 1195 C C . THR A 1 152 ? 0.511 13.016 -2.736 1.00 88.56 152 THR A C 1
ATOM 1197 O O . THR A 1 152 ? 0.334 14.164 -3.134 1.00 88.56 152 THR A O 1
ATOM 1200 N N . GLN A 1 153 ? 0.169 12.627 -1.498 1.00 92.75 153 GLN A N 1
ATOM 1201 C CA . GLN A 1 153 ? -0.712 13.365 -0.574 1.00 92.75 153 GLN A CA 1
ATOM 1202 C C . GLN A 1 153 ? -2.144 13.585 -1.104 1.00 92.75 153 GLN A C 1
ATOM 1204 O O . GLN A 1 153 ? -2.918 14.315 -0.481 1.00 92.75 153 GLN A O 1
ATOM 1209 N N . GLU A 1 154 ? -2.521 12.953 -2.217 1.00 94.38 154 GLU A N 1
ATOM 1210 C CA . GLU A 1 154 ? -3.880 13.021 -2.755 1.00 94.38 154 GLU A CA 1
ATOM 1211 C C . GLU A 1 154 ? -4.858 12.223 -1.874 1.00 94.38 154 GLU A C 1
ATOM 1213 O O . GLU A 1 154 ? -4.442 11.281 -1.188 1.00 94.38 154 GLU A O 1
ATOM 1218 N N . PRO A 1 155 ? -6.157 12.569 -1.858 1.00 97.56 155 PRO A N 1
ATOM 1219 C CA . PRO A 1 155 ? -7.148 11.830 -1.085 1.00 97.56 155 PRO A CA 1
ATOM 1220 C C . PRO A 1 155 ? -7.343 10.391 -1.570 1.00 97.56 155 PRO A C 1
ATOM 1222 O O . PRO A 1 155 ? -7.429 10.139 -2.770 1.00 97.56 155 PRO A O 1
ATOM 1225 N N . VAL A 1 156 ? -7.504 9.452 -0.633 1.00 97.06 156 VAL A N 1
ATOM 1226 C CA . VAL A 1 156 ? -7.922 8.074 -0.940 1.00 97.06 156 VAL A CA 1
ATOM 1227 C C . VAL A 1 156 ? -9.395 7.927 -0.581 1.00 97.06 156 VAL A C 1
ATOM 1229 O O . VAL A 1 156 ? -9.755 7.670 0.574 1.00 97.06 156 VAL A O 1
ATOM 1232 N N . GLY A 1 157 ? -10.253 8.137 -1.576 1.00 96.56 157 GLY A N 1
ATOM 1233 C CA . GLY A 1 157 ? -11.694 7.989 -1.416 1.00 96.56 157 GLY A CA 1
ATOM 1234 C C . GLY A 1 157 ? -12.172 6.540 -1.455 1.00 96.56 157 GLY A C 1
ATOM 1235 O O . GLY A 1 157 ? -11.520 5.676 -2.041 1.00 96.56 157 GLY A O 1
ATOM 1236 N N . PHE A 1 158 ? -13.321 6.275 -0.827 1.00 96.81 158 PHE A N 1
ATOM 1237 C CA . PHE A 1 158 ? -13.953 4.949 -0.739 1.00 96.81 158 PHE A CA 1
ATOM 1238 C C . PHE A 1 158 ? -13.080 3.852 -0.092 1.00 96.81 158 PHE A C 1
ATOM 1240 O O . PHE A 1 158 ? -13.309 2.657 -0.299 1.00 96.81 158 PHE A O 1
ATOM 1247 N N . ALA A 1 159 ? -12.085 4.228 0.716 1.00 97.50 159 ALA A N 1
ATOM 1248 C CA . ALA A 1 159 ? -11.305 3.280 1.504 1.00 97.50 159 ALA A CA 1
ATOM 1249 C C . ALA A 1 159 ? -12.174 2.700 2.625 1.00 97.50 159 ALA A C 1
ATOM 1251 O O . ALA A 1 159 ? -12.835 3.446 3.344 1.00 97.50 159 ALA A O 1
ATOM 1252 N N . ASN A 1 160 ? -12.165 1.376 2.791 1.00 97.75 160 ASN A N 1
ATOM 1253 C CA . ASN A 1 160 ? -12.931 0.695 3.833 1.00 97.75 160 ASN A CA 1
ATOM 1254 C C . ASN A 1 160 ? -12.234 0.853 5.183 1.00 97.75 160 ASN A C 1
ATOM 1256 O O . ASN A 1 160 ? -11.021 0.654 5.270 1.00 97.75 160 ASN A O 1
ATOM 1260 N N . ILE A 1 161 ? -13.007 1.146 6.226 1.00 98.06 161 ILE A N 1
ATOM 1261 C CA . ILE A 1 161 ? -12.549 1.420 7.591 1.00 98.06 161 ILE A CA 1
ATOM 1262 C C . ILE A 1 161 ? -13.392 0.580 8.544 1.00 98.06 161 ILE A C 1
ATOM 1264 O O . ILE A 1 161 ? -14.620 0.595 8.464 1.00 98.06 161 ILE A O 1
ATOM 1268 N N . TRP A 1 162 ? -12.764 -0.150 9.460 1.00 97.38 162 TRP A N 1
ATOM 1269 C CA . TRP A 1 162 ? -13.503 -0.947 10.436 1.00 97.38 162 TRP A CA 1
ATOM 1270 C C . TRP A 1 162 ? -12.776 -1.097 11.760 1.00 97.38 162 TRP A C 1
ATOM 1272 O O . TRP A 1 162 ? -11.545 -1.110 11.814 1.00 97.38 162 TRP A O 1
ATOM 1282 N N . VAL A 1 163 ? -13.545 -1.256 12.835 1.00 96.88 163 VAL A N 1
ATOM 1283 C CA . VAL A 1 163 ? -12.992 -1.645 14.132 1.00 96.88 163 VAL A CA 1
ATOM 1284 C C . VAL A 1 163 ? -12.842 -3.162 14.147 1.00 96.88 163 VAL A C 1
ATOM 1286 O O . VAL A 1 163 ? -13.791 -3.904 13.881 1.00 96.88 163 VAL A O 1
ATOM 1289 N N . LYS A 1 164 ? -11.620 -3.626 14.412 1.00 95.38 164 LYS A N 1
ATOM 1290 C CA . LYS A 1 164 ? -11.264 -5.045 14.459 1.00 95.38 164 LYS A CA 1
ATOM 1291 C C . LYS A 1 164 ? -12.168 -5.789 15.453 1.00 95.38 164 LYS A C 1
ATOM 1293 O O . LYS A 1 164 ? -12.451 -5.274 16.526 1.00 95.38 164 LYS A O 1
ATOM 1298 N N . ASP A 1 165 ? -12.570 -7.004 15.083 1.00 93.69 165 ASP A N 1
ATOM 1299 C CA . ASP A 1 165 ? -13.396 -7.914 15.890 1.00 93.69 165 ASP A CA 1
ATOM 1300 C C . ASP A 1 165 ? -14.806 -7.367 16.226 1.00 93.69 165 ASP A C 1
ATOM 1302 O O . ASP A 1 165 ? -15.445 -7.815 17.173 1.00 93.69 165 ASP A O 1
ATOM 1306 N N . THR A 1 166 ? -15.318 -6.433 15.411 1.00 94.12 166 THR A N 1
ATOM 1307 C CA . THR A 1 166 ? -16.689 -5.897 15.492 1.00 94.12 166 THR A CA 1
ATOM 1308 C C . THR A 1 166 ? -17.330 -5.760 14.105 1.00 94.12 166 THR A C 1
ATOM 1310 O O . THR A 1 166 ? -16.651 -5.842 13.076 1.00 94.12 166 THR A O 1
ATOM 1313 N N . ASP A 1 167 ? -18.631 -5.457 14.076 1.00 94.00 167 ASP A N 1
ATOM 1314 C CA . ASP A 1 167 ? -19.354 -5.092 12.853 1.00 94.00 167 ASP A CA 1
ATOM 1315 C C . ASP A 1 167 ? -19.384 -3.588 12.536 1.00 94.00 167 ASP A C 1
ATOM 1317 O O . ASP A 1 167 ? -20.006 -3.174 11.557 1.00 94.00 167 ASP A O 1
ATOM 1321 N N . ILE A 1 168 ? -18.660 -2.767 13.304 1.00 95.44 168 ILE A N 1
ATOM 1322 C CA . ILE A 1 168 ? -18.587 -1.318 13.098 1.00 95.44 168 ILE A CA 1
ATOM 1323 C C . ILE A 1 168 ? -17.678 -1.023 11.905 1.00 95.44 168 ILE A C 1
ATOM 1325 O O . ILE A 1 168 ? -16.457 -1.220 11.952 1.00 95.44 168 ILE A O 1
ATOM 1329 N N . ARG A 1 169 ? -18.294 -0.548 10.820 1.00 96.38 169 ARG A N 1
ATOM 1330 C CA . ARG A 1 169 ? -17.666 -0.301 9.518 1.00 96.38 169 ARG A CA 1
ATOM 1331 C C . ARG A 1 169 ? -18.144 1.030 8.942 1.00 96.38 169 ARG A C 1
ATOM 1333 O O . ARG A 1 169 ? -19.306 1.385 9.105 1.00 96.38 169 ARG A O 1
ATOM 1340 N N . ASN A 1 170 ? -17.261 1.740 8.248 1.00 97.25 170 ASN A N 1
ATOM 1341 C CA . ASN A 1 170 ? -17.614 2.851 7.362 1.00 97.25 170 ASN A CA 1
ATOM 1342 C C . ASN A 1 170 ? -16.579 2.963 6.223 1.00 97.25 170 ASN A C 1
ATOM 1344 O O . ASN A 1 170 ? -15.644 2.163 6.152 1.00 97.25 170 ASN A O 1
ATOM 1348 N N . SER A 1 171 ? -16.710 3.951 5.342 1.00 97.56 171 SER A N 1
ATOM 1349 C CA . SER A 1 171 ? -15.720 4.271 4.310 1.00 97.56 171 SER A CA 1
ATOM 1350 C C . SER A 1 171 ? -15.366 5.757 4.294 1.00 97.56 171 SER A C 1
ATOM 1352 O O . SER A 1 171 ? -16.092 6.574 4.861 1.00 97.56 171 SER A O 1
ATOM 1354 N N . SER A 1 172 ? -14.266 6.122 3.629 1.00 98.25 172 SER A N 1
ATOM 1355 C CA . SER A 1 172 ? -14.034 7.522 3.256 1.00 98.25 172 SER A CA 1
ATOM 1356 C C . SER A 1 172 ? -14.949 7.985 2.114 1.00 98.25 172 SER A C 1
ATOM 1358 O O . SER A 1 172 ? -15.362 7.185 1.271 1.00 98.25 172 SER A O 1
ATOM 1360 N N . ASP A 1 173 ? -15.246 9.285 2.081 1.00 98.31 173 ASP A N 1
ATOM 1361 C CA . ASP A 1 173 ? -15.880 9.973 0.952 1.00 98.31 173 ASP A CA 1
ATOM 1362 C C . ASP A 1 173 ? -14.900 10.182 -0.221 1.00 98.31 173 ASP A C 1
ATOM 1364 O O . ASP A 1 173 ? -13.755 9.734 -0.178 1.00 98.31 173 ASP A O 1
ATOM 1368 N N . ILE A 1 174 ? -15.334 10.859 -1.289 1.00 97.19 174 ILE A N 1
ATOM 1369 C CA . ILE A 1 174 ? -14.488 11.145 -2.463 1.00 97.19 174 ILE A CA 1
ATOM 1370 C C . ILE A 1 174 ? -13.273 12.033 -2.136 1.00 97.19 174 ILE A C 1
ATOM 1372 O O . ILE A 1 174 ? -12.216 11.879 -2.746 1.00 97.19 174 ILE A O 1
ATOM 1376 N N . ASP A 1 175 ? -13.392 12.899 -1.129 1.00 97.88 175 ASP A N 1
ATOM 1377 C CA . ASP A 1 175 ? -12.333 13.771 -0.623 1.00 97.88 175 ASP A CA 1
ATOM 1378 C C . ASP A 1 175 ? -11.464 13.074 0.439 1.00 97.88 175 ASP A C 1
ATOM 1380 O O . ASP A 1 175 ? -10.663 13.720 1.125 1.00 97.88 175 ASP A O 1
ATOM 1384 N N . GLY A 1 176 ? -11.586 11.751 0.584 1.00 97.56 176 GLY A N 1
ATOM 1385 C CA . GLY A 1 176 ? -10.837 10.932 1.534 1.00 97.56 176 GLY A CA 1
ATOM 1386 C C . GLY A 1 176 ? -11.215 11.166 2.998 1.00 97.56 176 GLY A C 1
ATOM 1387 O O . GLY A 1 176 ? -10.578 10.591 3.880 1.00 97.56 176 GLY A O 1
ATOM 1388 N N . GLN A 1 177 ? -12.211 12.002 3.291 1.00 98.56 177 GLN A N 1
ATOM 1389 C CA . GLN A 1 177 ? -12.660 12.284 4.651 1.00 98.56 177 GLN A CA 1
ATOM 1390 C C . GLN A 1 177 ? -13.459 11.101 5.180 1.00 98.56 177 GLN A C 1
ATOM 1392 O O . GLN A 1 177 ? -14.183 10.446 4.435 1.00 98.56 177 GLN A O 1
ATOM 1397 N N . TYR A 1 178 ? -13.357 10.823 6.472 1.00 97.75 178 TYR A N 1
ATOM 1398 C CA . TYR A 1 178 ? -14.113 9.748 7.098 1.00 97.75 178 TYR A CA 1
ATOM 1399 C C . TYR A 1 178 ? -14.589 10.130 8.493 1.00 97.75 178 TYR A C 1
ATOM 1401 O O . TYR A 1 178 ? -14.006 10.985 9.160 1.00 97.75 178 TYR A O 1
ATOM 1409 N N . LYS A 1 179 ? -15.635 9.435 8.941 1.00 96.94 179 LYS A N 1
ATOM 1410 C CA . LYS A 1 179 ? -16.202 9.544 10.282 1.00 96.94 179 LYS A CA 1
ATOM 1411 C C . LYS A 1 179 ? -16.737 8.184 10.710 1.00 96.94 179 LYS A C 1
ATOM 1413 O O . LYS A 1 179 ? -17.591 7.625 10.031 1.00 96.94 179 LYS A O 1
ATOM 1418 N N . ILE A 1 180 ? -16.245 7.631 11.811 1.00 95.69 180 ILE A N 1
ATOM 1419 C CA . ILE A 1 180 ? -16.710 6.352 12.361 1.00 95.69 180 ILE A CA 1
ATOM 1420 C C . ILE A 1 180 ? -17.116 6.546 13.823 1.00 95.69 180 ILE A C 1
ATOM 1422 O O . ILE A 1 180 ? -16.444 7.250 14.579 1.00 95.69 180 ILE A O 1
ATOM 1426 N N . MET A 1 181 ? -18.264 5.980 14.190 1.00 94.56 181 MET A N 1
ATOM 1427 C CA . MET A 1 181 ? -18.861 6.120 1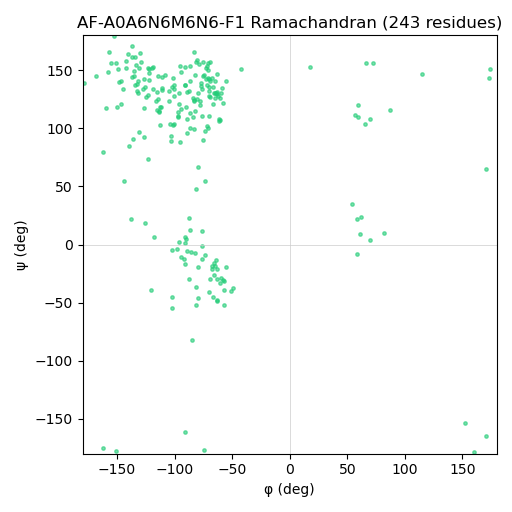5.517 1.00 94.56 181 MET A CA 1
ATOM 1428 C C . MET A 1 181 ? -18.577 4.870 16.344 1.00 94.56 181 MET A C 1
ATOM 1430 O O . MET A 1 181 ? -18.700 3.752 15.847 1.00 94.56 181 MET A O 1
ATOM 1434 N N . ILE A 1 182 ? -18.159 5.075 17.589 1.00 94.56 182 ILE A N 1
ATOM 1435 C CA . ILE A 1 182 ? -17.597 4.053 18.467 1.00 94.56 182 ILE A CA 1
ATOM 1436 C C . ILE A 1 182 ? -18.387 4.056 19.789 1.00 94.56 182 ILE A C 1
ATOM 1438 O O . ILE A 1 182 ? -18.383 5.070 20.499 1.00 94.56 182 ILE A O 1
ATOM 1442 N N . PRO A 1 183 ? -19.077 2.959 20.143 1.00 93.62 183 PRO A N 1
ATOM 1443 C CA . PRO A 1 183 ? -19.629 2.761 21.479 1.00 93.62 183 PRO A CA 1
ATOM 1444 C C . PRO A 1 183 ? -18.528 2.688 22.538 1.00 93.62 183 PRO A C 1
ATOM 1446 O O . PRO A 1 183 ? -17.449 2.157 22.279 1.00 93.62 183 PRO A O 1
ATOM 1449 N N . ASP A 1 184 ? -18.789 3.176 23.749 1.00 90.56 184 ASP A N 1
ATOM 1450 C CA . ASP A 1 184 ? -17.828 3.042 24.853 1.00 90.56 184 ASP A CA 1
ATOM 1451 C C . ASP A 1 184 ? -17.687 1.599 25.345 1.00 90.56 184 ASP A C 1
ATOM 1453 O O . ASP A 1 184 ? -16.597 1.188 25.727 1.00 90.56 184 ASP A O 1
ATOM 1457 N N . SER A 1 185 ? -18.753 0.805 25.238 1.00 90.62 185 SER A N 1
ATOM 1458 C CA . SER A 1 185 ? -18.795 -0.617 25.597 1.00 90.62 185 SER A CA 1
ATOM 1459 C C . SER A 1 185 ? -17.748 -1.505 24.909 1.00 90.62 185 SER A C 1
ATOM 1461 O O . SER A 1 185 ? -17.471 -2.593 25.412 1.00 90.62 185 SER A O 1
ATOM 1463 N N . ILE A 1 186 ? -17.158 -1.067 23.789 1.00 92.00 186 ILE A N 1
ATOM 1464 C CA . ILE A 1 186 ? -16.091 -1.797 23.082 1.00 92.00 186 ILE A CA 1
ATOM 1465 C C . ILE A 1 186 ? -14.681 -1.243 23.339 1.00 92.00 186 ILE A C 1
ATOM 1467 O O . ILE A 1 186 ? -13.704 -1.831 22.878 1.00 92.00 186 ILE A O 1
ATOM 1471 N N . ILE A 1 187 ? -14.556 -0.128 24.065 1.00 89.88 187 ILE A N 1
ATOM 1472 C CA . ILE A 1 187 ? -13.272 0.457 24.461 1.00 89.88 187 ILE A CA 1
ATOM 1473 C C . ILE A 1 187 ? -12.948 -0.045 25.872 1.00 89.88 187 ILE A C 1
ATOM 1475 O O . ILE A 1 187 ? -13.315 0.578 26.865 1.00 89.88 187 ILE A O 1
ATOM 1479 N N . THR A 1 188 ? -12.280 -1.196 25.957 1.00 87.94 188 THR A N 1
ATOM 1480 C CA . THR A 1 188 ? -11.785 -1.748 27.227 1.00 87.94 188 THR A CA 1
ATOM 1481 C C . THR A 1 188 ? -10.425 -1.142 27.578 1.00 87.94 188 THR A C 1
ATOM 1483 O O . THR A 1 188 ? -10.365 -0.152 28.298 1.00 87.94 188 THR A O 1
ATOM 1486 N N . ASP A 1 189 ? -9.348 -1.681 27.005 1.00 92.12 189 ASP A N 1
ATOM 1487 C CA . ASP A 1 189 ? -7.986 -1.143 27.132 1.00 92.12 189 ASP A CA 1
ATOM 1488 C C . ASP A 1 189 ? -7.580 -0.376 25.867 1.00 92.12 189 ASP A C 1
ATOM 1490 O O . ASP A 1 189 ? -7.047 0.730 25.928 1.00 92.12 189 ASP A O 1
ATOM 1494 N N . GLN A 1 190 ? -7.858 -0.963 24.699 1.00 94.62 190 GLN A N 1
ATOM 1495 C CA . GLN A 1 190 ? -7.510 -0.421 23.388 1.00 94.62 190 GLN A CA 1
ATOM 1496 C C . GLN A 1 190 ? -8.449 -0.950 22.301 1.00 94.62 190 GLN A C 1
ATOM 1498 O O . GLN A 1 190 ? -8.971 -2.061 22.405 1.00 94.62 190 GLN A O 1
ATOM 1503 N N . ILE A 1 191 ? -8.577 -0.207 21.202 1.00 95.56 191 ILE A N 1
ATOM 1504 C CA . ILE A 1 191 ? -9.232 -0.670 19.972 1.00 95.56 191 ILE A CA 1
ATOM 1505 C C . ILE A 1 191 ? -8.255 -0.635 18.795 1.00 95.56 191 ILE A C 1
ATOM 1507 O O . ILE A 1 191 ? -7.329 0.174 18.756 1.00 95.56 191 ILE A O 1
ATOM 1511 N N . THR A 1 192 ? -8.453 -1.509 17.806 1.00 96.75 192 THR A N 1
ATOM 1512 C CA . THR A 1 192 ? -7.683 -1.485 16.551 1.00 96.75 192 THR A CA 1
ATOM 1513 C C . THR A 1 192 ? -8.584 -1.103 15.387 1.00 96.75 192 THR A C 1
ATOM 1515 O O . THR A 1 192 ? -9.502 -1.845 15.043 1.00 96.75 192 THR A O 1
ATOM 1518 N N . ILE A 1 193 ? -8.285 0.016 14.735 1.00 96.75 193 ILE A N 1
ATOM 1519 C CA . ILE A 1 193 ? -8.899 0.418 13.469 1.00 96.75 193 ILE A CA 1
ATOM 1520 C C . ILE A 1 193 ? -8.092 -0.201 12.332 1.00 96.75 193 ILE A C 1
ATOM 1522 O O . ILE A 1 193 ? -6.863 -0.111 12.303 1.00 96.75 193 ILE A O 1
ATOM 1526 N N . ARG A 1 194 ? -8.780 -0.824 11.379 1.00 96.81 194 ARG A N 1
ATOM 1527 C CA . ARG A 1 194 ? -8.205 -1.374 10.153 1.00 96.81 194 ARG A CA 1
ATOM 1528 C C . ARG A 1 194 ? -8.723 -0.622 8.941 1.00 96.81 194 ARG A C 1
ATOM 1530 O O . ARG A 1 194 ? -9.876 -0.201 8.920 1.00 96.81 194 ARG A O 1
ATOM 1537 N N . LEU A 1 195 ? -7.851 -0.467 7.949 1.00 96.44 195 LEU A N 1
ATOM 1538 C CA . LEU A 1 195 ? -8.148 0.203 6.693 1.00 96.44 195 LEU A CA 1
ATOM 1539 C C . LEU A 1 195 ? -7.656 -0.622 5.507 1.00 96.44 195 LEU A C 1
ATOM 1541 O O . LEU A 1 195 ? -6.533 -1.138 5.530 1.00 96.44 195 LEU A O 1
ATOM 1545 N N . ALA A 1 196 ? -8.465 -0.698 4.453 1.00 94.81 196 ALA A N 1
ATOM 1546 C CA . ALA A 1 196 ? -8.079 -1.309 3.187 1.00 94.81 196 ALA A CA 1
ATOM 1547 C C . ALA A 1 196 ? -8.766 -0.639 1.992 1.00 94.81 196 ALA A C 1
ATOM 1549 O O . ALA A 1 196 ? -9.964 -0.352 2.008 1.00 94.81 196 ALA A O 1
ATOM 1550 N N . PHE A 1 197 ? -7.999 -0.466 0.920 1.00 94.38 197 PHE A N 1
ATOM 1551 C CA . PHE A 1 197 ? -8.473 -0.001 -0.375 1.00 94.38 197 PHE A CA 1
ATOM 1552 C C . PHE A 1 197 ? -7.726 -0.752 -1.482 1.00 94.38 197 PHE A C 1
ATOM 1554 O O . PHE A 1 197 ? -6.602 -1.218 -1.276 1.00 94.38 197 PHE A O 1
ATOM 1561 N N . VAL A 1 198 ? -8.358 -0.920 -2.644 1.00 86.81 198 VAL A N 1
ATOM 1562 C CA . VAL A 1 198 ? -7.780 -1.700 -3.746 1.00 86.81 198 VAL A CA 1
ATOM 1563 C C . VAL A 1 198 ? -6.519 -1.005 -4.261 1.00 86.81 198 VAL A C 1
ATOM 1565 O O . VAL A 1 198 ? -6.525 0.191 -4.534 1.00 86.81 198 VAL A O 1
ATOM 1568 N N . GLY A 1 199 ? -5.425 -1.760 -4.386 1.00 82.50 199 GLY A N 1
ATOM 1569 C CA . GLY A 1 199 ? -4.127 -1.228 -4.809 1.00 82.50 199 GLY A CA 1
ATOM 1570 C C . GLY A 1 199 ? -3.309 -0.556 -3.702 1.00 82.50 199 GLY A C 1
ATOM 1571 O O . GLY A 1 199 ? -2.285 0.041 -4.017 1.00 82.50 199 GLY A O 1
ATOM 1572 N N . TYR A 1 200 ? -3.705 -0.670 -2.428 1.00 90.88 200 TYR A N 1
ATOM 1573 C CA . TYR A 1 200 ? -2.967 -0.147 -1.270 1.00 90.88 200 TYR A CA 1
ATOM 1574 C C . TYR A 1 200 ? -2.636 -1.239 -0.247 1.00 90.88 200 TYR A C 1
ATOM 1576 O O . TYR A 1 200 ? -3.371 -2.213 -0.087 1.00 90.88 200 TYR A O 1
ATOM 1584 N N . ALA A 1 201 ? -1.538 -1.046 0.485 1.00 88.00 201 ALA A N 1
ATOM 1585 C CA . ALA A 1 201 ? -1.192 -1.869 1.637 1.00 88.00 201 ALA A CA 1
ATOM 1586 C C . ALA A 1 201 ? -2.252 -1.700 2.748 1.00 88.00 201 ALA A C 1
ATOM 1588 O O . ALA A 1 201 ? -2.556 -0.558 3.116 1.00 88.00 201 ALA A O 1
ATOM 1589 N N . PRO A 1 202 ? -2.796 -2.789 3.330 1.00 90.81 202 PRO A N 1
ATOM 1590 C CA . PRO A 1 202 ? -3.687 -2.692 4.481 1.00 90.81 202 PRO A CA 1
ATOM 1591 C C . PRO A 1 202 ? -3.005 -1.990 5.659 1.00 90.81 202 PRO A C 1
ATOM 1593 O O . PRO A 1 202 ? -1.864 -2.301 6.009 1.00 90.81 202 PRO A O 1
ATOM 1596 N N . LYS A 1 203 ? -3.712 -1.060 6.306 1.00 95.00 203 LYS A N 1
ATOM 1597 C CA . LYS A 1 203 ? -3.207 -0.305 7.461 1.00 95.00 203 LYS A CA 1
ATOM 1598 C C . LYS A 1 203 ? -3.950 -0.725 8.726 1.00 95.00 203 LYS A C 1
ATOM 1600 O O . LYS A 1 203 ? -5.141 -1.015 8.692 1.00 95.00 203 LYS A O 1
ATOM 1605 N N . SER A 1 204 ? -3.245 -0.765 9.852 1.00 95.75 204 SER A N 1
ATOM 1606 C CA . SER A 1 204 ? -3.837 -0.901 11.187 1.00 95.75 204 SER A CA 1
ATOM 1607 C C . SER A 1 204 ? -3.323 0.223 12.083 1.00 95.75 204 SER A C 1
ATOM 1609 O O . SER A 1 204 ? -2.157 0.608 11.971 1.00 95.75 204 SER A O 1
ATOM 1611 N N . ILE A 1 205 ? -4.194 0.745 12.941 1.00 95.75 205 ILE A N 1
ATOM 1612 C CA . ILE A 1 205 ? -3.904 1.769 13.949 1.00 95.75 205 ILE A CA 1
ATOM 1613 C C . ILE A 1 205 ? -4.522 1.293 15.259 1.00 95.75 205 ILE A C 1
ATOM 1615 O O . ILE A 1 205 ? -5.683 0.892 15.274 1.00 95.75 205 ILE A O 1
ATOM 1619 N N . THR A 1 206 ? -3.759 1.345 16.344 1.00 96.31 206 THR A N 1
ATOM 1620 C CA . THR A 1 206 ? -4.248 1.032 17.690 1.00 96.31 206 THR A CA 1
ATOM 1621 C C . THR A 1 206 ? -4.416 2.331 18.464 1.00 96.31 206 THR A C 1
ATOM 1623 O O . THR A 1 206 ? -3.501 3.152 18.455 1.00 96.31 206 THR A O 1
ATOM 1626 N N . LEU A 1 207 ? -5.566 2.501 19.113 1.00 95.38 207 LEU A N 1
ATOM 1627 C CA . LEU A 1 207 ? -5.870 3.617 20.009 1.00 95.38 207 LEU A CA 1
ATOM 1628 C C . LEU A 1 207 ? -6.141 3.058 21.404 1.00 95.38 207 LEU A C 1
ATOM 1630 O O . LEU A 1 207 ? -6.874 2.076 21.532 1.00 95.38 207 LEU A O 1
ATOM 1634 N N . GLN A 1 208 ? -5.551 3.665 22.425 1.00 95.44 208 GLN A N 1
ATOM 1635 C CA . GLN A 1 208 ? -5.761 3.317 23.829 1.00 95.44 208 GLN A CA 1
ATOM 1636 C C . GLN A 1 208 ? -7.046 3.968 24.352 1.00 95.44 208 GLN A C 1
ATOM 1638 O O . GLN A 1 208 ? -7.479 5.000 23.842 1.00 95.44 208 GLN A O 1
ATOM 1643 N N . ALA A 1 209 ? -7.636 3.423 25.415 1.00 93.50 209 ALA A N 1
ATOM 1644 C CA . ALA A 1 209 ? -8.790 4.025 26.087 1.00 93.50 209 ALA A CA 1
ATOM 1645 C C . ALA A 1 209 ? -8.508 5.465 26.566 1.00 93.50 209 ALA A C 1
ATOM 1647 O O . ALA A 1 209 ? -9.396 6.314 26.538 1.00 93.50 209 ALA A O 1
ATOM 1648 N N . SER A 1 210 ? -7.252 5.763 26.924 1.00 93.25 210 SER A N 1
ATOM 1649 C CA . SER A 1 210 ? -6.771 7.105 27.287 1.00 93.25 210 SER A CA 1
ATOM 1650 C C . SER A 1 210 ? -6.800 8.128 26.150 1.00 93.25 210 SER A C 1
ATOM 1652 O O . SER A 1 210 ? -6.73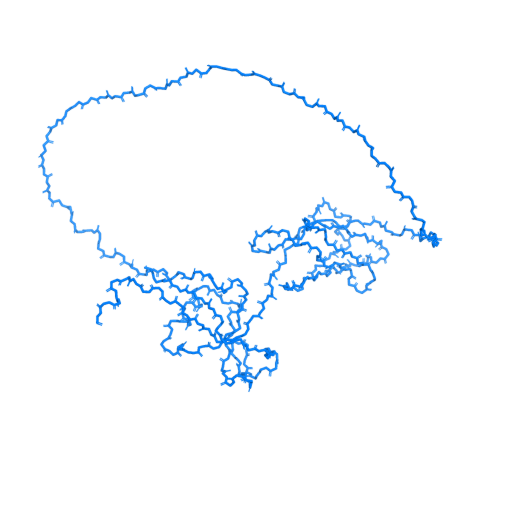1 9.323 26.424 1.00 93.25 210 SER A O 1
ATOM 1654 N N . ASP A 1 211 ? -6.884 7.685 24.894 1.00 93.19 211 ASP A N 1
ATOM 1655 C CA . ASP A 1 211 ? -6.894 8.570 23.726 1.00 93.19 211 ASP A CA 1
ATOM 1656 C C . ASP A 1 211 ? -8.300 9.145 23.457 1.00 93.19 211 ASP A C 1
ATOM 1658 O O . ASP A 1 211 ? -8.466 10.000 22.587 1.00 93.19 211 ASP A O 1
ATOM 1662 N N . PHE A 1 212 ? -9.327 8.680 24.185 1.00 90.88 212 PHE A N 1
ATOM 1663 C CA . PHE A 1 212 ? -10.724 9.055 23.976 1.00 90.88 212 PHE A CA 1
ATOM 1664 C C . PHE A 1 212 ? -11.235 10.086 25.002 1.00 90.88 212 PHE A C 1
ATOM 1666 O O . PHE A 1 212 ? -11.062 9.895 26.206 1.00 90.88 212 PHE A O 1
ATOM 1673 N N . PRO A 1 213 ? -11.965 11.134 24.565 1.00 91.25 213 PRO A N 1
ATOM 1674 C CA . PRO A 1 213 ? -12.258 11.488 23.175 1.00 91.25 213 PRO A CA 1
ATOM 1675 C C . PRO A 1 213 ? -11.023 12.056 22.455 1.00 91.25 213 PRO A C 1
ATOM 1677 O O . PRO A 1 213 ? -10.268 12.838 23.030 1.00 91.25 213 PRO A O 1
ATOM 1680 N N . LEU A 1 214 ? -10.864 11.717 21.171 1.00 89.44 214 LEU A N 1
ATOM 1681 C CA . LEU A 1 214 ? -9.788 12.269 20.348 1.00 89.44 214 LEU A CA 1
ATOM 1682 C C . LEU A 1 214 ? -9.941 13.791 20.231 1.00 89.44 214 LEU A C 1
ATOM 1684 O O . LEU A 1 214 ? -10.991 14.298 19.840 1.00 89.44 214 LEU A O 1
ATOM 1688 N N . THR A 1 215 ? -8.870 14.522 20.535 1.00 88.12 215 THR A N 1
ATOM 1689 C CA . THR A 1 215 ? -8.842 15.995 20.516 1.00 88.12 215 THR A CA 1
ATOM 1690 C C . THR A 1 215 ? -8.525 16.589 19.142 1.00 88.12 215 THR A C 1
ATOM 1692 O O . THR A 1 215 ? -8.564 17.807 18.975 1.00 88.12 215 THR A O 1
ATOM 1695 N N . SER A 1 216 ? -8.181 15.756 18.155 1.00 89.56 216 SER A N 1
ATOM 1696 C CA . SER A 1 216 ? -7.806 16.188 16.806 1.00 89.56 216 SER A CA 1
ATOM 1697 C C . SER A 1 216 ? -8.154 15.137 15.749 1.00 89.56 216 SER A C 1
ATOM 1699 O O . SER A 1 216 ? -8.271 13.947 16.046 1.00 89.56 216 SER A O 1
ATOM 1701 N N . ALA A 1 217 ? -8.328 15.592 14.506 1.00 92.31 217 ALA A N 1
ATOM 1702 C CA . ALA A 1 217 ? -8.687 14.743 13.376 1.00 92.31 217 ALA A CA 1
ATOM 1703 C C . ALA A 1 217 ? -7.524 13.815 12.975 1.00 92.31 217 ALA A C 1
ATOM 1705 O O . ALA A 1 217 ? -6.404 14.263 12.708 1.00 92.31 217 ALA A O 1
ATOM 1706 N N . LEU A 1 218 ? -7.792 12.513 12.886 1.00 95.06 218 LEU A N 1
ATOM 1707 C CA . LEU A 1 218 ? -6.776 11.493 12.637 1.00 95.06 218 LEU A CA 1
ATOM 1708 C C . LEU A 1 218 ? -6.483 11.374 11.131 1.00 95.06 218 LEU A C 1
ATOM 1710 O O . LEU A 1 218 ? -7.210 10.737 10.375 1.00 95.06 218 LEU A O 1
ATOM 1714 N N . THR A 1 219 ? -5.396 11.994 10.668 1.00 96.75 219 THR A N 1
ATOM 1715 C CA . THR A 1 219 ? -4.955 11.853 9.269 1.00 96.75 219 THR A CA 1
ATOM 1716 C C . THR A 1 219 ? -4.183 10.550 9.073 1.00 96.75 219 THR A C 1
ATOM 1718 O O . THR A 1 219 ? -3.178 10.307 9.741 1.00 96.75 219 THR A O 1
ATOM 1721 N N . ILE A 1 220 ? -4.619 9.721 8.123 1.00 96.69 220 ILE A N 1
ATOM 1722 C CA . ILE A 1 220 ? -4.067 8.386 7.873 1.00 96.69 220 ILE A CA 1
ATOM 1723 C C . ILE A 1 220 ? -3.405 8.351 6.497 1.00 96.69 220 ILE A C 1
ATOM 1725 O O . ILE A 1 220 ? -4.036 8.633 5.482 1.00 96.69 220 ILE A O 1
ATOM 1729 N N . LYS A 1 221 ? -2.129 7.956 6.454 1.00 96.25 221 LYS A N 1
ATOM 1730 C CA . LYS A 1 221 ? -1.391 7.755 5.200 1.00 96.25 221 LYS A CA 1
ATOM 1731 C C . LYS A 1 221 ? -1.420 6.281 4.796 1.00 96.25 221 LYS A C 1
ATOM 1733 O O . LYS A 1 221 ? -0.942 5.431 5.554 1.00 96.25 221 LYS A O 1
ATOM 1738 N N . MET A 1 222 ? -1.961 5.986 3.616 1.00 94.31 222 MET A N 1
ATOM 1739 C CA . MET A 1 222 ? -1.919 4.659 2.992 1.00 94.31 222 MET A CA 1
ATOM 1740 C C . MET A 1 222 ? -0.837 4.620 1.913 1.00 94.31 222 MET A C 1
ATOM 1742 O O . MET A 1 222 ? -0.642 5.595 1.200 1.00 94.31 222 MET A O 1
ATOM 1746 N N . THR A 1 223 ? -0.144 3.493 1.773 1.00 91.19 223 THR A N 1
ATOM 1747 C CA . THR A 1 223 ? 0.913 3.327 0.765 1.00 91.19 223 THR A CA 1
ATOM 1748 C C . THR A 1 223 ? 0.406 2.457 -0.373 1.00 91.19 223 THR A C 1
ATOM 1750 O O . THR A 1 223 ? -0.030 1.328 -0.131 1.00 91.19 223 THR A O 1
ATOM 1753 N N . ALA A 1 224 ? 0.454 2.971 -1.603 1.00 85.44 224 ALA A N 1
ATOM 1754 C CA . ALA A 1 224 ? 0.067 2.225 -2.791 1.00 85.44 224 ALA A CA 1
ATOM 1755 C C . ALA A 1 224 ? 0.913 0.942 -2.931 1.00 85.44 224 ALA A C 1
ATOM 1757 O O . ALA A 1 224 ? 2.140 0.977 -3.028 1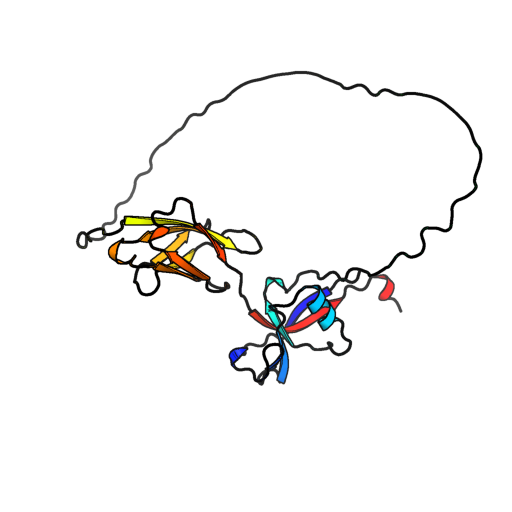.00 85.44 224 ALA A O 1
ATOM 1758 N N . GLN A 1 225 ? 0.243 -0.207 -2.962 1.00 75.44 225 GLN A N 1
ATOM 1759 C CA . GLN A 1 225 ? 0.825 -1.536 -3.119 1.00 75.44 225 GLN A CA 1
ATOM 1760 C C . GLN A 1 225 ? 0.196 -2.217 -4.336 1.00 75.44 225 GLN A C 1
ATOM 1762 O O . GLN A 1 225 ? -0.591 -3.155 -4.232 1.00 75.44 225 GLN A O 1
ATOM 1767 N N . VAL A 1 226 ? 0.597 -1.757 -5.517 1.00 66.94 226 VAL A N 1
ATOM 1768 C CA . VAL A 1 226 ? 0.449 -2.524 -6.756 1.00 66.94 226 VAL A CA 1
ATOM 1769 C C . VAL A 1 226 ? 1.813 -3.123 -7.061 1.00 66.94 226 VAL A C 1
ATOM 1771 O O . VAL A 1 226 ? 2.730 -2.410 -7.468 1.00 66.94 226 VAL A O 1
ATOM 1774 N N . GLN A 1 227 ? 1.954 -4.418 -6.782 1.00 69.00 227 GLN A N 1
ATOM 1775 C CA . GLN A 1 227 ? 3.152 -5.189 -7.093 1.00 69.00 227 GLN A CA 1
ATOM 1776 C C . GLN A 1 227 ? 2.987 -5.790 -8.485 1.00 69.00 227 GLN A C 1
ATOM 1778 O O . GLN A 1 227 ? 2.069 -6.574 -8.717 1.00 69.00 227 GLN A O 1
ATOM 1783 N N . LEU A 1 228 ? 3.870 -5.420 -9.406 1.00 73.88 228 LEU A N 1
ATOM 1784 C CA . LEU A 1 228 ? 3.914 -5.978 -10.749 1.00 73.88 228 LEU A CA 1
ATOM 1785 C C . LEU A 1 228 ? 5.174 -6.829 -10.899 1.00 73.88 228 LEU A C 1
ATOM 1787 O O . LEU A 1 228 ? 6.273 -6.430 -10.507 1.00 73.88 228 LEU A O 1
ATOM 1791 N N . LEU A 1 229 ? 4.979 -8.022 -11.452 1.00 80.44 229 LEU A N 1
ATOM 1792 C CA . LEU A 1 229 ? 6.005 -9.032 -11.670 1.00 80.44 229 LEU A CA 1
ATOM 1793 C C . LEU A 1 229 ? 6.262 -9.160 -13.168 1.00 80.44 229 LEU A C 1
ATOM 1795 O O . LEU A 1 229 ? 5.313 -9.249 -13.947 1.00 80.44 229 LEU A O 1
ATOM 1799 N N . GLY A 1 230 ? 7.525 -9.202 -13.582 1.00 79.50 230 GLY A N 1
ATOM 1800 C CA . GLY A 1 230 ? 7.869 -9.463 -14.978 1.00 79.50 230 GLY A CA 1
ATOM 1801 C C . GLY A 1 230 ? 9.264 -9.015 -15.394 1.00 79.50 230 GLY A C 1
ATOM 1802 O O . GLY A 1 230 ? 10.049 -8.510 -14.593 1.00 79.50 230 GLY A O 1
ATOM 1803 N N . GLU A 1 231 ? 9.577 -9.222 -16.668 1.00 82.06 231 GLU A N 1
ATOM 1804 C CA . GLU A 1 231 ? 10.862 -8.852 -17.264 1.00 82.06 231 GLU A CA 1
ATOM 1805 C C . GLU A 1 231 ? 11.032 -7.340 -17.370 1.00 82.06 231 GLU A C 1
ATOM 1807 O O . GLU A 1 231 ? 10.189 -6.648 -17.942 1.00 82.06 231 GLU A O 1
ATOM 1812 N N . VAL A 1 232 ? 12.141 -6.837 -16.832 1.00 81.12 232 VAL A N 1
ATOM 1813 C CA . VAL A 1 232 ? 12.413 -5.410 -16.705 1.00 81.12 232 VAL A CA 1
ATOM 1814 C C . VAL A 1 232 ? 13.119 -4.884 -17.951 1.00 81.12 232 VAL A C 1
ATOM 1816 O O . VAL A 1 232 ? 14.314 -5.101 -18.149 1.00 81.12 232 VAL A O 1
ATOM 1819 N N . GLU A 1 233 ? 12.404 -4.113 -18.766 1.00 81.75 233 GLU A N 1
ATOM 1820 C CA . GLU A 1 233 ? 13.006 -3.354 -19.861 1.00 81.75 233 GLU A CA 1
ATOM 1821 C C . GLU A 1 233 ? 13.685 -2.088 -19.323 1.00 81.75 233 GLU A C 1
ATOM 1823 O O . GLU A 1 233 ? 13.050 -1.229 -18.698 1.00 81.75 233 GLU A O 1
ATOM 1828 N N . ILE A 1 234 ? 14.980 -1.943 -19.612 1.00 80.56 234 ILE A N 1
ATOM 1829 C CA . ILE A 1 234 ? 15.800 -0.803 -19.190 1.00 80.56 234 ILE A CA 1
ATOM 1830 C C . ILE A 1 234 ? 16.016 0.133 -20.383 1.00 80.56 234 ILE A C 1
ATOM 1832 O O . ILE A 1 234 ? 16.846 -0.117 -21.258 1.00 80.56 234 ILE A O 1
ATOM 1836 N N . ILE A 1 235 ? 15.304 1.261 -20.410 1.00 79.19 235 ILE A N 1
ATOM 1837 C CA . ILE A 1 235 ? 15.439 2.249 -21.491 1.00 79.19 235 ILE A CA 1
ATOM 1838 C C . ILE A 1 235 ? 16.543 3.262 -21.139 1.00 79.19 235 ILE A C 1
ATOM 1840 O O . ILE A 1 235 ? 16.288 4.256 -20.451 1.00 79.19 235 ILE A O 1
ATOM 1844 N N . GLU A 1 236 ? 17.769 3.048 -21.636 1.00 79.31 236 GLU A N 1
ATOM 1845 C CA . GLU A 1 236 ? 18.848 4.054 -21.606 1.00 79.31 236 GLU A CA 1
ATOM 1846 C C . GLU A 1 236 ? 18.689 5.043 -22.776 1.00 79.31 236 GLU A C 1
ATOM 1848 O O . GLU A 1 236 ? 18.856 4.690 -23.946 1.00 79.31 236 GLU A O 1
ATOM 1853 N N . LYS A 1 237 ? 18.429 6.325 -22.482 1.00 70.31 237 LYS A N 1
ATOM 1854 C CA . LYS A 1 237 ? 18.452 7.371 -23.520 1.00 70.31 237 LYS A CA 1
ATOM 1855 C C . LYS A 1 237 ? 19.892 7.699 -23.930 1.00 70.31 237 LYS A C 1
ATOM 1857 O O . LYS A 1 237 ? 20.550 8.521 -23.289 1.00 70.31 237 LYS A O 1
ATOM 1862 N N . LYS A 1 238 ? 20.363 7.105 -25.032 1.00 73.56 238 LYS A N 1
ATOM 1863 C CA . LYS A 1 238 ? 21.594 7.535 -25.717 1.00 73.56 238 LYS A CA 1
ATOM 1864 C C . LYS A 1 238 ? 21.382 8.903 -26.395 1.00 73.56 238 LYS A C 1
ATOM 1866 O O . LYS A 1 238 ? 20.293 9.162 -26.906 1.00 73.56 238 LYS A O 1
ATOM 1871 N N . PRO A 1 239 ? 22.389 9.794 -26.401 1.00 75.75 239 PRO A N 1
ATOM 1872 C CA . PRO A 1 239 ? 22.314 11.055 -27.134 1.00 75.75 239 PRO A CA 1
ATOM 1873 C C . PRO A 1 239 ? 22.375 10.834 -28.654 1.00 75.75 239 PRO A C 1
ATOM 1875 O O . PRO A 1 239 ? 23.017 9.893 -29.121 1.00 75.75 239 PRO A O 1
ATOM 1878 N N . TRP A 1 240 ? 21.736 11.726 -29.418 1.00 74.69 240 TRP A N 1
ATOM 1879 C CA . TRP A 1 240 ? 21.466 11.563 -30.856 1.00 74.69 240 TRP A CA 1
ATOM 1880 C C . TRP A 1 240 ? 22.719 11.351 -31.728 1.00 74.69 240 TRP A C 1
ATOM 1882 O O . TRP A 1 240 ? 22.675 10.614 -32.708 1.00 74.69 240 TRP A O 1
ATOM 1892 N N . TRP A 1 241 ? 23.866 11.913 -31.340 1.00 78.00 241 TRP A N 1
ATOM 1893 C CA . TRP A 1 241 ? 25.130 11.760 -32.069 1.00 78.00 241 TRP A CA 1
ATOM 1894 C C . TRP A 1 241 ? 25.782 10.372 -31.925 1.00 78.00 241 TRP A C 1
ATOM 1896 O O . TRP A 1 241 ? 26.759 10.089 -32.607 1.00 78.00 241 TRP A O 1
ATOM 1906 N N . LYS A 1 242 ? 25.281 9.491 -31.044 1.00 74.19 242 LYS A N 1
ATOM 1907 C CA . LYS A 1 242 ? 25.809 8.121 -30.867 1.00 74.19 242 LYS A CA 1
ATOM 1908 C C . LYS A 1 242 ? 25.140 7.060 -31.750 1.00 74.19 242 LYS A C 1
ATOM 1910 O O . LYS A 1 242 ? 25.492 5.892 -31.622 1.00 74.19 242 LYS A O 1
ATOM 1915 N N . PHE A 1 243 ? 24.182 7.444 -32.594 1.00 70.81 243 PHE A N 1
ATOM 1916 C CA . PHE A 1 243 ? 23.485 6.529 -33.509 1.00 70.81 243 PHE A CA 1
ATOM 1917 C C . PHE A 1 243 ? 24.107 6.476 -34.914 1.00 70.81 243 PHE A C 1
ATOM 1919 O O . PHE A 1 243 ? 23.760 5.596 -35.689 1.00 70.81 243 PHE A O 1
ATOM 1926 N N . TRP A 1 244 ? 25.038 7.383 -35.222 1.00 63.72 244 TRP A N 1
ATOM 1927 C CA . TRP A 1 244 ? 25.780 7.425 -36.482 1.00 63.72 244 TRP A CA 1
ATOM 1928 C C . TRP A 1 244 ? 27.193 6.882 -36.244 1.00 63.72 244 TRP A C 1
ATOM 1930 O O . TRP A 1 244 ? 28.091 7.636 -35.859 1.00 63.72 244 TRP A O 1
ATOM 1940 N N . LYS A 1 245 ? 27.371 5.566 -36.383 1.00 50.12 245 LYS A N 1
ATOM 1941 C CA . LYS A 1 245 ? 28.679 4.907 -36.318 1.00 50.12 245 LYS A CA 1
ATOM 1942 C C . LYS A 1 245 ? 28.665 3.543 -36.993 1.00 50.12 245 LYS A C 1
ATOM 1944 O O . LYS A 1 245 ? 27.600 2.897 -36.913 1.00 50.12 245 LYS A O 1
#

Mean predicted aligned error: 18.13 Å

Nearest PDB structures (foldseek):
  3prx-assembly2_D  TM=6.572E-01  e=4.375E-01  Naja kaouthia
  8cem-assembly1_E  TM=5.648E-01  e=4.141E-01  Bos taurus
  3hs0-assembly2_A  TM=6.164E-01  e=4.883E-01  Naja kaouthia
  3hs0-assembly1_F  TM=6.501E-01  e=9.975E-01  Naja kaouthia
  3pvm-assembly2_D  TM=5.400E-01  e=5.759E-01  Naja kaouthia

InterPro domains:
  IPR008969 Carboxypeptidase-like, regulatory domain superfamily [SSF49464] (141-232)